Protein 6RN5 (pdb70)

Solvent-accessible surface area: 15009 Å² total; per-residue (Å²): 120,20,36,0,83,34,0,4,9,8,0,90,34,26,0,42,74,0,32,136,5,8,147,98,33,149,152,89,128,133,0,16,128,40,0,20,98,3,0,58,16,0,12,6,2,0,74,10,1,55,77,16,2,64,71,112,52,0,103,38,1,78,72,42,0,55,62,2,18,35,26,15,34,69,49,102,28,53,52,44,34,28,107,60,0,55,86,2,5,111,127,67,57,101,104,98,92,5,6,41,100,0,5,66,28,1,61,167,61,13,56,100,26,103,82,185,10,78,57,74,10,85,135,13,26,71,38,97,104,4,104,49,4,7,70,101,0,42,85,1,24,80,118,22,43,48,40,143,72,0,46,122,29,58,0,112,80,39,17,74,33,3,101,68,97,0,45,94,26,18,86,87,25,75,137,30,159,104,53,63,174,51,50,51,61,149,132,49,109,42,31,82,93,13,69,61,5,47,88,1,29,75,22,5,60,30,13,63,5,2,108,54,0,37,96,14,120,156,48,133,74,6,66,55,0,17,99,1,1,56,107,0,88,55,0,14,79,0,1,51,21,0,17,106,1,36,135,36,106,234,43,34,117,42,4,36,171,11,1,42,66,0,9,20,16,2,18,103,69,0,73,53,2,14,84,32,3,22,87,18,38,120,190

B-factor: mean 44.04, std 15.63, range [25.27, 138.01]

InterPro domains:
  IPR007899 CHAD domain [PF05235] (30-324)
  IPR007899 CHAD domain [PS51708] (15-369)
  IPR007899 CHAD domain [SM00880] (25-358)
  IPR038186 CHAD domain superfamily [G3DSA:1.40.20.10] (10-372)

Sequence (283 aa):
SPTGDTLAGYLRAQATEFLRALRLHREPVEAARALRRSARRISATLHTFQSLLDTDWCEGMRPELAWVSGTLAMEHAYTARLERLLNALHRLSGLTVGAAKAGALLDRQLTLARTRAHSTALQAMGSSRFHAIADKVAVLASEVPLTPAAATADLRPLATAAKDRLTDAVAALPLITAALIHGLSPDTVPHPQDAPWHQVRLLLRLHRYAREAVSGPVDLRLLSAGQALNRHRDASEAAAAAAQAARTPRIAPATAYALGVLHADQRHEVEAARFAFQQAWQK

Nearest PDB structures (foldseek):
  6rn5-assembly1_A-2  TM=1.004E+00  e=2.205E-36  Streptomyces chartreusis
  5xg2-assembly1_A  TM=2.359E-01  e=2.348E+00  Pyrococcus yayanosii CH1
  6egc-assembly1_A  TM=3.571E-01  e=8.081E+00  synthetic construct
  6bfi-assembly1_A  TM=2.193E-01  e=5.352E+00  Oscarella pearsei
  6bfi-assembly2_B  TM=2.186E-01  e=7.044E+00  Oscarella pearsei

Structure (mmCIF, N/CA/C/O backbone):
data_6RN5
#
_entry.id   6RN5
#
_cell.length_a   49.303
_cell.length_b   132.233
_cell.length_c   116.398
_cell.angle_alpha   90.000
_cell.angle_beta   90.000
_cell.angle_gamma   90.000
#
_symmetry.space_group_name_H-M   'C 2 2 21'
#
loop_
_entity.id
_entity.type
_entity.pdbx_description
1 polymer 'CHAD domain protein'
2 non-polymer 'COPPER (II) ION'
3 non-polymer 'CHLORIDE ION'
4 non-polymer 'SULFATE ION'
5 non-polymer 'CA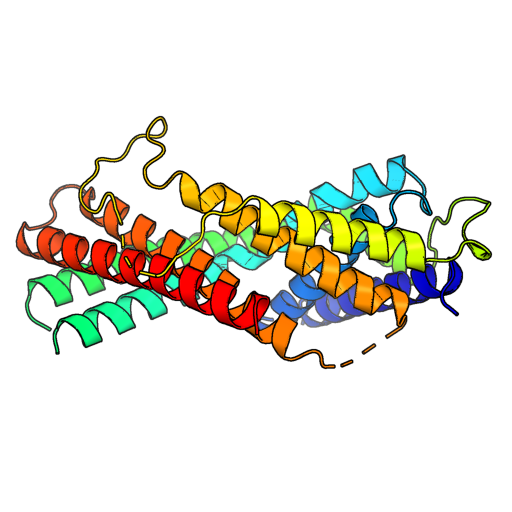RBONATE ION'
6 water water
#
loop_
_atom_site.group_PDB
_atom_site.id
_atom_site.type_symbol
_atom_site.label_atom_id
_atom_site.label_alt_id
_atom_site.label_comp_id
_atom_site.label_asym_id
_atom_site.label_entity_id
_atom_site.label_seq_id
_atom_site.pdbx_PDB_ins_code
_atom_site.Cartn_x
_atom_site.Cartn_y
_atom_site.Cartn_z
_atom_site.occupancy
_atom_site.B_iso_or_equiv
_atom_site.auth_seq_id
_atom_site.auth_comp_id
_atom_site.auth_asym_id
_atom_site.auth_atom_id
_atom_site.pdbx_PDB_model_num
ATOM 1 N N . SER A 1 18 ? -16.755 -46.364 -14.774 1.000 61.665 16 SER A N 1
ATOM 2 C CA . SER A 1 18 ? -15.914 -45.718 -13.714 1.000 64.203 16 SER A CA 1
ATOM 3 C C . SER A 1 18 ? -15.400 -44.306 -14.139 1.000 58.097 16 SER A C 1
ATOM 4 O O . SER A 1 18 ? -14.932 -44.101 -15.257 1.000 56.063 16 SER A O 1
ATOM 7 N N . PRO A 1 19 ? -15.455 -43.341 -13.222 1.000 51.909 17 PRO A N 1
ATOM 8 C CA . PRO A 1 19 ? -15.357 -41.911 -13.569 1.000 46.424 17 PRO A CA 1
ATOM 9 C C . PRO A 1 19 ? -14.027 -41.462 -14.169 1.000 42.848 17 PRO A C 1
ATOM 10 O O . PRO A 1 19 ? -12.957 -41.755 -13.617 1.000 40.351 17 PRO A O 1
ATOM 14 N N . THR A 1 20 ? -14.105 -40.714 -15.264 1.000 43.519 18 THR A N 1
ATOM 15 C CA . THR A 1 20 ? -12.911 -40.129 -15.893 1.000 46.963 18 THR A CA 1
ATOM 16 C C . THR A 1 20 ? -13.040 -38.609 -16.161 1.000 50.365 18 THR A C 1
ATOM 17 O O . THR A 1 20 ? -14.044 -37.963 -15.780 1.000 44.119 18 THR A O 1
ATOM 21 N N . GLY A 1 21 ? -12.012 -38.052 -16.805 1.000 45.063 19 GLY A N 1
ATOM 22 C CA . GLY A 1 21 ? -12.084 -36.702 -17.358 1.000 47.343 19 GLY A CA 1
ATOM 23 C C . GLY A 1 21 ? -13.417 -36.365 -18.014 1.000 45.977 19 GLY A C 1
ATOM 24 O O . GLY A 1 21 ? -13.920 -35.239 -17.909 1.000 44.592 19 GLY A O 1
ATOM 25 N N . ASP A 1 22 ? -14.001 -37.322 -18.710 1.000 46.932 20 ASP A N 1
ATOM 26 C CA . ASP A 1 22 ? -15.238 -37.028 -19.432 1.000 46.241 20 ASP A CA 1
ATOM 27 C C . ASP A 1 22 ? -16.402 -36.901 -18.492 1.000 40.639 20 ASP A C 1
ATOM 28 O O . ASP A 1 22 ? -17.314 -36.153 -18.770 1.000 40.068 20 ASP A O 1
ATOM 33 N N . THR A 1 23 ? -16.372 -37.648 -17.389 1.000 37.859 21 THR A N 1
ATOM 34 C CA . THR A 1 23 ? -17.359 -37.506 -16.330 1.000 39.093 21 THR A CA 1
ATOM 35 C C . THR A 1 23 ? -17.247 -36.111 -15.728 1.000 35.390 21 THR A C 1
ATOM 36 O O . THR A 1 23 ? -18.260 -35.450 -15.497 1.000 31.275 21 THR A O 1
ATOM 40 N N . LEU A 1 24 ? -16.010 -35.689 -15.491 1.000 31.984 22 LEU A N 1
ATOM 41 C CA . LEU A 1 24 ? -15.709 -34.374 -14.941 1.000 32.582 22 LEU A CA 1
ATOM 42 C C . LEU A 1 24 ? -16.244 -33.277 -15.863 1.000 33.910 22 LEU A C 1
ATOM 43 O O . LEU A 1 24 ? -16.810 -32.323 -15.371 1.000 37.670 22 LEU A O 1
ATOM 48 N N . ALA A 1 25 ? -16.013 -33.400 -17.176 1.000 34.080 23 ALA A N 1
ATOM 49 C CA . ALA A 1 25 ? -16.489 -32.439 -18.154 1.000 33.982 23 ALA A CA 1
ATOM 50 C C . ALA A 1 25 ? -18.013 -32.379 -18.132 1.000 34.824 23 ALA A C 1
ATOM 51 O O . ALA A 1 25 ? -18.584 -31.290 -18.224 1.000 35.386 23 ALA A O 1
ATOM 53 N N . GLY A 1 26 ? -18.649 -33.532 -18.032 1.000 32.270 24 GLY A N 1
ATOM 54 C CA . GLY A 1 26 ? -20.133 -33.600 -18.007 1.000 34.745 24 GLY A CA 1
ATOM 55 C C . GLY A 1 26 ? -20.646 -32.833 -16.795 1.000 35.572 24 GLY A C 1
ATOM 56 O O . GLY A 1 26 ? -21.613 -32.088 -16.895 1.000 37.479 24 GLY A O 1
ATOM 57 N N . TYR A 1 27 ? -19.985 -32.986 -15.648 1.000 33.451 25 TYR A N 1
ATOM 58 C CA . TYR A 1 27 ? -20.414 -32.306 -14.426 1.000 31.895 25 TYR A CA 1
ATOM 59 C C . TYR A 1 27 ? -20.259 -30.792 -14.550 1.000 35.399 25 TYR A C 1
ATOM 60 O O . TYR A 1 27 ? -21.221 -30.050 -14.233 1.000 32.380 25 TYR A O 1
ATOM 69 N N . LEU A 1 28 ? -19.094 -30.339 -15.055 1.000 28.896 26 LEU A N 1
ATOM 70 C CA . LEU A 1 28 ? -18.854 -28.933 -15.289 1.000 31.269 26 LEU A CA 1
ATOM 71 C C . LEU A 1 28 ? -19.858 -28.312 -16.279 1.000 33.955 26 LEU A C 1
ATOM 72 O O . LEU A 1 28 ? -20.401 -27.241 -16.004 1.000 33.629 26 LEU A O 1
ATOM 77 N N . ARG A 1 29 ? -20.082 -28.961 -17.419 1.000 33.450 27 ARG A N 1
ATOM 78 C CA . ARG A 1 29 ? -21.083 -28.492 -18.397 1.000 36.225 27 ARG A CA 1
ATOM 79 C C . ARG A 1 29 ? -22.494 -28.339 -17.782 1.000 34.757 27 ARG A C 1
ATOM 80 O O . ARG A 1 29 ? -23.165 -27.337 -18.007 1.000 30.025 27 ARG A O 1
ATOM 88 N N . ALA A 1 30 ? -22.904 -29.321 -16.986 1.000 34.182 28 ALA A N 1
ATOM 89 C CA . ALA A 1 30 ? -24.186 -29.314 -16.309 1.000 35.135 28 ALA A CA 1
ATOM 90 C C . ALA A 1 30 ? -24.329 -28.158 -15.325 1.000 38.765 28 ALA A C 1
ATOM 91 O O . ALA A 1 30 ? -25.355 -27.480 -15.320 1.000 39.898 28 ALA A O 1
ATOM 93 N N . GLN A 1 31 ? -23.318 -27.949 -14.482 1.000 36.924 29 GLN A N 1
ATOM 94 C CA . GLN A 1 31 ? -23.319 -26.807 -13.555 1.000 36.419 29 GLN A CA 1
ATOM 95 C C . GLN A 1 31 ? -23.300 -25.455 -14.257 1.000 37.812 29 GLN A C 1
ATOM 96 O O . GLN A 1 31 ? -24.064 -24.567 -13.889 1.000 34.613 29 GLN A O 1
ATOM 102 N N . ALA A 1 32 ? -22.432 -25.310 -15.257 1.000 34.114 30 ALA A N 1
ATOM 103 C CA . ALA A 1 32 ? -22.403 -24.132 -16.074 1.000 33.802 30 ALA A CA 1
ATOM 104 C C . ALA A 1 32 ? -23.767 -23.807 -16.662 1.000 36.647 30 ALA A C 1
ATOM 105 O O . ALA A 1 32 ? -24.175 -22.630 -16.693 1.000 35.036 30 ALA A O 1
ATOM 107 N N . THR A 1 33 ? -24.444 -24.837 -17.152 1.000 35.038 31 THR A N 1
ATOM 108 C CA . THR A 1 33 ? -25.792 -24.697 -17.698 1.000 36.518 31 THR A CA 1
ATOM 109 C C . THR A 1 33 ? -26.811 -24.299 -16.632 1.000 37.473 31 THR A C 1
ATOM 110 O O . THR A 1 33 ? -27.638 -23.448 -16.899 1.000 37.631 31 THR A O 1
ATOM 114 N N . GLU A 1 34 ? -26.782 -24.921 -15.452 1.000 35.332 32 GLU A N 1
ATOM 115 C CA . GLU A 1 34 ? -27.586 -24.431 -14.313 1.000 40.629 32 GLU A CA 1
ATOM 116 C C . GLU A 1 34 ? -27.336 -22.972 -13.970 1.000 39.007 32 GLU A C 1
ATOM 117 O O . GLU A 1 34 ? -28.270 -22.272 -13.661 1.000 38.235 32 GLU A O 1
ATOM 123 N N . PHE A 1 35 ? -26.076 -22.539 -13.961 1.000 34.771 33 PHE A N 1
ATOM 124 C CA . PHE A 1 35 ? -25.752 -21.128 -13.748 1.000 34.617 33 PHE A CA 1
ATOM 125 C C . PHE A 1 35 ? -26.388 -20.219 -14.811 1.000 33.990 33 PHE A C 1
ATOM 126 O O . PHE A 1 35 ? -26.881 -19.143 -14.489 1.000 33.818 33 PHE A O 1
ATOM 134 N N . LEU A 1 36 ? -26.341 -20.631 -16.081 1.000 36.968 34 LEU A N 1
ATOM 135 C CA . LEU A 1 36 ? -26.936 -19.821 -17.143 1.000 37.458 34 LEU A CA 1
ATOM 136 C C . LEU A 1 36 ? -28.453 -19.813 -17.060 1.000 36.637 34 LEU A C 1
ATOM 137 O O . LEU A 1 36 ? -29.074 -18.778 -17.279 1.000 39.794 34 LEU A O 1
ATOM 142 N N . ARG A 1 37 ? -29.049 -20.928 -16.710 1.000 39.590 35 ARG A N 1
ATOM 143 C CA . ARG A 1 37 ? -30.506 -20.933 -16.443 1.000 45.894 35 ARG A CA 1
ATOM 144 C C . ARG A 1 37 ? -30.916 -19.972 -15.375 1.000 44.783 35 ARG A C 1
ATOM 145 O O . ARG A 1 37 ? -31.834 -19.178 -15.561 1.000 44.764 35 ARG A O 1
ATOM 153 N N . ALA A 1 38 ? -30.251 -20.064 -14.234 1.000 41.383 36 ALA A N 1
ATOM 154 C CA . ALA A 1 38 ? -30.546 -19.173 -13.139 1.000 39.395 36 ALA A CA 1
ATOM 155 C C . ALA A 1 38 ? -30.345 -17.723 -13.551 1.000 42.304 36 ALA A C 1
ATOM 156 O O . ALA A 1 38 ? -31.143 -16.851 -13.227 1.000 45.796 36 ALA A O 1
ATOM 158 N N . LEU A 1 39 ? -29.268 -17.461 -14.267 1.000 43.205 37 LEU A N 1
ATOM 159 C CA . LEU A 1 39 ? -28.993 -16.121 -14.713 1.000 45.513 37 LEU A CA 1
ATOM 160 C C . LEU A 1 39 ? -30.116 -15.588 -15.607 1.000 48.347 37 LEU A C 1
ATOM 161 O O . LEU A 1 39 ? -30.502 -14.450 -15.435 1.000 44.855 37 LEU A O 1
ATOM 166 N N . ARG A 1 40 ? -30.642 -16.415 -16.520 1.000 47.690 38 ARG A N 1
ATOM 167 C CA . ARG A 1 40 ? -31.726 -16.013 -17.407 1.000 49.535 38 ARG A CA 1
ATOM 168 C C . ARG A 1 40 ? -32.987 -15.769 -16.596 1.000 53.053 38 ARG A C 1
ATOM 169 O O . ARG A 1 40 ? -33.661 -14.778 -16.812 1.000 48.070 38 ARG A O 1
ATOM 177 N N . LEU A 1 41 ? -33.312 -16.670 -15.673 1.000 51.276 39 LEU A N 1
ATOM 178 C CA . LEU A 1 41 ? -34.450 -16.458 -14.778 1.000 54.205 39 LEU A CA 1
ATOM 179 C C . LEU A 1 41 ? -34.313 -15.139 -14.015 1.000 54.913 39 LEU A C 1
ATOM 180 O O . LEU A 1 41 ? -35.290 -14.445 -13.750 1.000 52.628 39 LEU A O 1
ATOM 185 N N . HIS A 1 42 ? -33.096 -14.826 -13.609 1.000 55.414 40 HIS A N 1
ATOM 186 C CA . HIS A 1 42 ? -32.882 -13.662 -12.795 1.000 57.928 40 HIS A CA 1
ATOM 187 C C . HIS A 1 42 ? -33.239 -12.405 -13.574 1.000 55.591 40 HIS A C 1
ATOM 188 O O . HIS A 1 42 ? -33.849 -11.503 -13.045 1.000 55.851 40 HIS A O 1
ATOM 195 N N . ARG A 1 43 ? -32.849 -12.368 -14.836 1.000 53.958 41 ARG A N 1
ATOM 196 C CA . ARG A 1 43 ? -33.194 -11.287 -15.724 1.000 57.102 41 ARG A CA 1
ATOM 197 C C . ARG A 1 43 ? -34.665 -11.438 -16.147 1.000 59.062 41 ARG A C 1
ATOM 198 O O . ARG A 1 43 ? -34.967 -11.420 -17.308 1.000 59.178 41 ARG A O 1
ATOM 206 N N . GLU A 1 44 ? -35.577 -11.536 -15.186 1.000 70.859 42 GLU A N 1
ATOM 207 C CA . GLU A 1 44 ? -36.923 -12.082 -15.430 1.000 74.684 42 GLU A CA 1
ATOM 208 C C . GLU A 1 44 ? -37.308 -12.160 -16.888 1.000 71.449 42 GLU A C 1
ATOM 209 O O . GLU A 1 44 ? -37.084 -13.206 -17.504 1.000 73.708 42 GLU A O 1
ATOM 215 N N . PRO A 1 55 ? -36.230 -14.519 -8.702 1.000 84.795 53 PRO A N 1
ATOM 216 C CA . PRO A 1 55 ? -35.203 -13.527 -8.381 1.000 81.789 53 PRO A CA 1
ATOM 217 C C . PRO A 1 55 ? -34.409 -13.928 -7.137 1.000 79.140 53 PRO A C 1
ATOM 218 O O . PRO A 1 55 ? -33.174 -13.968 -7.154 1.000 67.656 53 PRO A O 1
ATOM 222 N N . VAL A 1 56 ? -35.123 -14.222 -6.058 1.000 73.170 54 VAL A N 1
ATOM 223 C CA . VAL A 1 56 ? -34.483 -14.674 -4.834 1.000 75.354 54 VAL A CA 1
ATOM 224 C C . VAL A 1 56 ? -34.046 -16.146 -5.020 1.000 75.742 54 VAL A C 1
ATOM 225 O O . VAL A 1 56 ? -32.943 -16.547 -4.587 1.000 62.990 54 VAL A O 1
ATOM 229 N N . GLU A 1 57 ? -34.900 -16.903 -5.718 1.000 68.971 55 GLU A N 1
ATOM 230 C CA . GLU A 1 57 ? -34.673 -18.304 -6.042 1.000 69.742 55 GLU A CA 1
ATOM 231 C C . GLU A 1 57 ? -33.500 -18.451 -7.004 1.000 64.738 55 GLU A C 1
ATOM 232 O O . GLU A 1 57 ? -32.604 -19.286 -6.803 1.000 56.523 55 GLU A O 1
ATOM 238 N N . ALA A 1 58 ? -33.537 -17.640 -8.056 1.000 53.855 56 ALA A N 1
ATOM 239 C CA . ALA A 1 58 ? -32.493 -17.611 -9.053 1.000 52.219 56 ALA A CA 1
ATOM 240 C C . ALA A 1 58 ? -31.141 -17.271 -8.428 1.000 51.992 56 ALA A C 1
ATOM 241 O O . ALA A 1 58 ? -30.126 -17.869 -8.793 1.000 50.290 56 ALA A O 1
ATOM 243 N N . ALA A 1 59 ? -31.101 -16.339 -7.482 1.000 46.004 57 ALA A N 1
ATOM 244 C CA . ALA A 1 59 ? -29.805 -15.974 -6.897 1.000 50.395 57 ALA A CA 1
ATOM 245 C C . ALA A 1 59 ? -29.201 -17.147 -6.086 1.000 48.875 57 ALA A C 1
ATOM 246 O O . ALA A 1 59 ? -27.973 -17.363 -6.073 1.000 43.385 57 ALA A O 1
ATOM 248 N N . ARG A 1 60 ? -30.063 -17.909 -5.425 1.000 39.147 58 ARG A N 1
ATOM 249 C CA . ARG A 1 60 ? -29.580 -19.041 -4.712 1.000 39.427 58 ARG A CA 1
ATOM 250 C C . ARG A 1 60 ? -29.023 -20.111 -5.658 1.000 41.483 58 ARG A C 1
ATOM 251 O O . ARG A 1 60 ? -27.962 -20.679 -5.409 1.000 39.230 58 ARG A O 1
ATOM 259 N N . ALA A 1 61 ? -29.735 -20.355 -6.747 1.000 38.937 59 ALA A N 1
ATOM 260 C CA . ALA A 1 61 ? -29.269 -21.274 -7.798 1.000 42.206 59 ALA A CA 1
ATOM 261 C C . ALA A 1 61 ? -27.928 -20.830 -8.419 1.000 40.065 59 ALA A C 1
ATOM 262 O O . ALA A 1 61 ? -27.078 -21.669 -8.745 1.000 40.096 59 ALA A O 1
ATOM 264 N N . LEU A 1 62 ? -27.755 -19.528 -8.600 1.000 36.682 60 LEU A N 1
ATOM 265 C CA . LEU A 1 62 ? -26.478 -18.994 -9.069 1.000 37.662 60 LEU A CA 1
ATOM 266 C C . LEU A 1 62 ? -25.373 -19.272 -8.057 1.000 35.501 60 LEU A C 1
ATOM 267 O O . LEU A 1 62 ? -24.259 -19.622 -8.448 1.000 35.799 60 LEU A O 1
ATOM 272 N N . ARG A 1 63 ? -25.662 -19.105 -6.763 1.000 35.079 61 ARG A N 1
ATOM 273 C CA . ARG A 1 63 ? -24.667 -19.430 -5.723 1.000 37.899 61 ARG A CA 1
ATOM 274 C C . ARG A 1 63 ? -24.267 -20.897 -5.691 1.000 35.968 61 ARG A C 1
ATOM 275 O O . ARG A 1 63 ? -23.078 -21.237 -5.572 1.000 33.980 61 ARG A O 1
ATOM 283 N N . ARG A 1 64 ? -25.281 -21.753 -5.736 1.000 33.116 62 ARG A N 1
ATOM 284 C CA . ARG A 1 64 ? -25.095 -23.179 -5.604 1.000 31.811 62 ARG A CA 1
ATOM 285 C C . ARG A 1 64 ? -24.275 -23.707 -6.743 1.000 32.365 62 ARG A C 1
ATOM 286 O O . ARG A 1 64 ? -23.476 -24.620 -6.516 1.000 31.824 62 ARG A O 1
ATOM 294 N N . SER A 1 65 ? -24.447 -23.149 -7.950 1.000 30.669 63 SER A N 1
ATOM 295 C CA . SER A 1 65 ? -23.722 -23.638 -9.102 1.000 30.170 63 SER A CA 1
ATOM 296 C C . SER A 1 65 ? -22.325 -23.025 -9.183 1.000 30.391 63 SER A C 1
ATOM 297 O O . SER A 1 65 ? -21.378 -23.714 -9.486 1.000 32.030 63 SER A O 1
ATOM 300 N N . ALA A 1 66 ? -22.211 -21.728 -8.927 1.000 30.581 64 ALA A N 1
ATOM 301 C CA . ALA A 1 66 ? -20.917 -21.070 -8.875 1.000 32.412 64 ALA A CA 1
ATOM 302 C C . ALA A 1 66 ? -19.984 -21.766 -7.913 1.000 32.398 64 ALA A C 1
ATOM 303 O O . ALA A 1 66 ? -18.829 -22.002 -8.228 1.000 33.376 64 ALA A O 1
ATOM 305 N N . ARG A 1 67 ? -20.499 -22.078 -6.737 1.000 33.234 65 ARG A N 1
ATOM 306 C CA . ARG A 1 67 ? -19.707 -22.736 -5.710 1.000 34.966 65 ARG A CA 1
ATOM 307 C C . ARG A 1 67 ? -19.268 -24.131 -6.157 1.000 33.656 65 ARG A C 1
ATOM 308 O O . ARG A 1 67 ? -18.182 -24.608 -5.819 1.000 30.511 65 ARG A O 1
ATOM 316 N N . ARG A 1 68 ? -20.164 -24.841 -6.833 1.000 30.751 66 ARG A N 1
ATOM 317 C CA . ARG A 1 68 ? -19.747 -26.146 -7.357 1.000 32.487 66 ARG A CA 1
ATOM 318 C C . ARG A 1 68 ? -18.664 -26.071 -8.425 1.000 31.762 66 ARG A C 1
ATOM 319 O O . ARG A 1 68 ? -17.834 -26.960 -8.513 1.000 32.781 66 ARG A O 1
ATOM 327 N N . ILE A 1 69 ? -18.722 -25.064 -9.278 1.000 29.364 67 ILE A N 1
ATOM 328 C CA . ILE A 1 69 ? -17.757 -24.959 -10.347 1.000 29.964 67 ILE A CA 1
ATOM 329 C C . ILE A 1 69 ? -16.399 -24.602 -9.719 1.000 32.685 67 ILE A C 1
ATOM 330 O O . ILE A 1 69 ? -15.359 -25.200 -10.038 1.000 30.511 67 ILE A O 1
ATOM 335 N N . SER A 1 70 ? -16.441 -23.669 -8.777 1.000 30.683 68 SER A N 1
ATOM 336 C CA . SER A 1 70 ? -15.261 -23.196 -8.137 1.000 35.438 68 SER A CA 1
ATOM 337 C C . SER A 1 70 ? -14.586 -24.353 -7.383 1.000 33.830 68 SER A C 1
ATOM 338 O O . SER A 1 70 ? -13.363 -24.550 -7.476 1.000 28.871 68 SER A O 1
ATOM 341 N N . ALA A 1 71 ? -15.384 -25.152 -6.688 1.000 32.240 69 ALA A N 1
ATOM 342 C CA . ALA A 1 71 ? -14.865 -26.336 -5.999 1.000 32.188 69 ALA A CA 1
ATOM 343 C C . ALA A 1 71 ? -14.208 -27.334 -6.949 1.000 30.839 69 ALA A C 1
ATOM 344 O O . ALA A 1 71 ? -13.124 -27.870 -6.685 1.000 32.957 69 ALA A O 1
ATOM 346 N N . THR A 1 72 ? -14.889 -27.595 -8.043 1.000 30.465 70 THR A N 1
ATOM 347 C CA . THR A 1 72 ? -14.451 -28.563 -9.027 1.000 31.051 70 THR A CA 1
ATOM 348 C C . THR A 1 72 ? -13.102 -28.148 -9.617 1.000 30.754 70 THR A C 1
ATOM 349 O O . THR A 1 72 ? -12.212 -28.980 -9.790 1.000 31.541 70 THR A O 1
ATOM 353 N N . LEU A 1 73 ? -12.961 -26.860 -9.890 1.000 31.288 71 LEU A N 1
ATOM 354 C CA . LEU A 1 73 ? -11.734 -26.318 -10.448 1.000 35.695 71 LEU A CA 1
ATOM 355 C C . LEU A 1 73 ? -10.596 -26.389 -9.427 1.000 36.438 71 LEU A C 1
ATOM 356 O O . LEU A 1 73 ? -9.467 -26.227 -9.782 1.000 39.286 71 LEU A O 1
ATOM 361 N N . HIS A 1 74 ? -10.909 -26.608 -8.157 1.000 34.260 72 HIS A N 1
ATOM 362 C CA . HIS A 1 74 ? -9.887 -26.709 -7.130 1.000 34.649 72 HIS A CA 1
ATOM 363 C C . HIS A 1 74 ? -9.483 -28.161 -7.060 1.000 33.913 72 HIS A C 1
ATOM 364 O O . HIS A 1 74 ? -8.339 -28.475 -7.290 1.000 33.941 72 HIS A O 1
ATOM 371 N N . THR A 1 75 ? -10.445 -29.024 -6.719 1.000 33.848 73 THR A N 1
ATOM 372 C CA . THR A 1 75 ? -10.217 -30.457 -6.476 1.000 34.003 73 THR A CA 1
ATOM 373 C C . THR A 1 75 ? -9.568 -31.149 -7.681 1.000 34.850 73 THR A C 1
ATOM 374 O O . THR A 1 75 ? -8.731 -32.059 -7.509 1.000 31.807 73 THR A O 1
ATOM 378 N N . PHE A 1 76 ? -9.993 -30.741 -8.886 1.000 32.907 74 PHE A N 1
ATOM 379 C CA . PHE A 1 76 ? -9.650 -31.434 -10.137 1.000 32.554 74 PHE A CA 1
ATOM 380 C C . PHE A 1 76 ? -8.833 -30.537 -11.031 1.000 30.922 74 PHE A C 1
ATOM 381 O O . PHE A 1 76 ? -8.796 -30.703 -12.253 1.000 31.349 74 PHE A O 1
ATOM 389 N N . GLN A 1 77 ? -8.133 -29.612 -10.393 1.000 34.805 75 GLN A N 1
ATOM 390 C CA . GLN A 1 77 ? -7.332 -28.641 -11.090 1.000 40.976 75 GLN A CA 1
ATOM 391 C C . GLN A 1 77 ? -6.302 -29.325 -11.949 1.000 38.348 75 GLN A C 1
ATOM 392 O O . GLN A 1 77 ? -6.001 -28.830 -13.011 1.000 38.694 75 GLN A O 1
ATOM 398 N N . SER A 1 78 ? -5.782 -30.466 -11.508 1.000 40.022 76 SER A N 1
ATOM 399 C CA . SER A 1 78 ? -4.716 -31.125 -12.285 1.000 41.279 76 SER A CA 1
ATOM 400 C C . SER A 1 78 ? -5.218 -31.633 -13.623 1.000 40.162 76 SER A C 1
ATOM 401 O O . SER A 1 78 ? -4.424 -31.851 -14.498 1.000 38.133 76 SER A O 1
ATOM 404 N N . LEU A 1 79 ? -6.527 -31.844 -13.789 1.000 36.683 77 LEU A N 1
ATOM 405 C CA . LEU A 1 79 ? -7.060 -32.301 -15.084 1.000 36.264 77 LEU A CA 1
ATOM 406 C C . LEU A 1 79 ? -7.504 -31.175 -16.031 1.000 35.233 77 LEU A C 1
ATOM 407 O O . LEU A 1 79 ? -8.023 -31.459 -17.081 1.000 32.992 77 LEU A O 1
ATOM 412 N N . LEU A 1 80 ? -7.242 -29.915 -15.681 1.000 36.338 78 LEU A N 1
ATOM 413 C CA . LEU A 1 80 ? -7.799 -28.756 -16.381 1.000 38.626 78 LEU A CA 1
ATOM 414 C C . LEU A 1 80 ? -6.669 -27.754 -16.628 1.000 36.470 78 LEU A C 1
ATOM 415 O O . LEU A 1 80 ? -5.710 -27.745 -15.924 1.000 40.933 78 LEU A O 1
ATOM 420 N N . ASP A 1 81 ? -6.795 -26.910 -17.631 1.000 40.116 79 ASP A N 1
ATOM 421 C CA . ASP A 1 81 ? -5.831 -25.816 -17.862 1.000 40.426 79 ASP A CA 1
ATOM 422 C C . ASP A 1 81 ? -5.637 -24.938 -16.638 1.000 44.329 79 ASP A C 1
ATOM 423 O O . ASP A 1 81 ? -6.602 -24.352 -16.115 1.000 40.314 79 ASP A O 1
ATOM 428 N N . THR A 1 82 ? -4.385 -24.819 -16.194 1.000 43.265 80 THR A N 1
ATOM 429 C CA . THR A 1 82 ? -4.102 -24.177 -14.940 1.000 44.742 80 THR A CA 1
ATOM 430 C C . THR A 1 82 ? -4.488 -22.695 -14.934 1.000 49.352 80 THR A C 1
ATOM 431 O O . THR A 1 82 ? -5.156 -22.249 -13.983 1.000 45.192 80 THR A O 1
ATOM 435 N N . ASP A 1 83 ? -4.058 -21.951 -15.963 1.000 49.327 81 ASP A N 1
ATOM 436 C CA . ASP A 1 83 ? -4.353 -20.514 -16.085 1.000 52.107 81 ASP A CA 1
ATOM 437 C C . ASP A 1 83 ? -5.859 -20.307 -16.076 1.000 50.513 81 ASP A C 1
ATOM 438 O O . ASP A 1 83 ? -6.373 -19.504 -15.305 1.000 51.067 81 ASP A O 1
ATOM 443 N N . TRP A 1 84 ? -6.564 -21.047 -16.922 1.000 44.806 82 TRP A N 1
ATOM 444 C CA . TRP A 1 84 ? -8.015 -20.968 -16.924 1.000 44.742 82 TRP A CA 1
ATOM 445 C C . TRP A 1 84 ? -8.607 -21.158 -15.497 1.000 42.367 82 TRP A C 1
ATOM 446 O O . TRP A 1 84 ? -9.341 -20.303 -15.019 1.000 40.840 82 TRP A O 1
ATOM 457 N N . CYS A 1 85 ? -8.212 -22.207 -14.786 1.000 38.059 83 CYS A N 1
ATOM 458 C CA . CYS A 1 85 ? -8.675 -22.418 -13.408 1.000 44.212 83 CYS A CA 1
ATOM 459 C C . CYS A 1 85 ? -8.416 -21.216 -12.501 1.000 47.430 83 CYS A C 1
ATOM 460 O O . CYS A 1 85 ? -9.280 -20.786 -11.729 1.000 47.151 83 CYS A O 1
ATOM 463 N N . GLU A 1 86 ? -7.202 -20.706 -12.596 1.000 51.624 84 GLU A N 1
ATOM 464 C CA . GLU A 1 86 ? -6.743 -19.642 -11.727 1.000 52.989 84 GLU A CA 1
ATOM 465 C C . GLU A 1 86 ? -7.476 -18.345 -12.030 1.000 47.792 84 GLU A C 1
ATOM 466 O O . GLU A 1 86 ? -7.760 -17.596 -11.129 1.000 52.803 84 GLU A O 1
ATOM 472 N N . GLY A 1 87 ? -7.748 -18.084 -13.305 1.000 47.279 85 GLY A N 1
ATOM 473 C CA . GLY A 1 87 ? -8.599 -16.962 -13.709 1.000 48.385 85 GLY A CA 1
ATOM 474 C C . GLY A 1 87 ? -10.064 -17.128 -13.244 1.000 48.256 85 GLY A C 1
ATOM 475 O O . GLY A 1 87 ? -10.651 -16.182 -12.725 1.000 50.262 85 GLY A O 1
ATOM 476 N N . MET A 1 88 ? -10.629 -18.327 -13.385 1.000 41.511 86 MET A N 1
ATOM 477 C CA . MET A 1 88 ? -12.046 -18.568 -13.034 1.000 43.765 86 MET A CA 1
ATOM 478 C C . MET A 1 88 ? -12.333 -18.485 -11.542 1.000 44.022 86 MET A C 1
ATOM 479 O O . MET A 1 88 ? -13.342 -17.909 -11.147 1.000 40.711 86 MET A O 1
ATOM 484 N N . ARG A 1 89 ? -11.455 -19.053 -10.709 1.000 45.501 87 ARG A N 1
ATOM 485 C CA . ARG A 1 89 ? -11.829 -19.337 -9.291 1.000 48.752 87 ARG A CA 1
ATOM 486 C C . ARG A 1 89 ? -12.150 -18.108 -8.440 1.000 41.934 87 ARG A C 1
ATOM 487 O O . ARG A 1 89 ? -13.209 -18.060 -7.824 1.000 44.667 87 ARG A O 1
ATOM 495 N N . PRO A 1 90 ? -11.233 -17.129 -8.374 1.000 40.414 88 PRO A N 1
ATOM 496 C CA . PRO A 1 90 ? -11.550 -15.905 -7.607 1.000 41.168 88 PRO A CA 1
ATOM 497 C C . PRO A 1 90 ? -12.748 -15.139 -8.162 1.000 39.856 88 PRO A C 1
ATOM 498 O O . PRO A 1 90 ? -13.484 -14.527 -7.404 1.000 40.791 88 PRO A O 1
ATOM 502 N N . GLU A 1 91 ? -12.969 -15.208 -9.472 1.000 40.735 89 GLU A N 1
ATOM 503 C CA . GLU A 1 91 ? -14.091 -14.498 -10.058 1.000 35.336 89 GLU A CA 1
ATOM 504 C C . GLU A 1 91 ? -15.361 -15.168 -9.641 1.000 36.570 89 GLU A C 1
ATOM 505 O O . GLU A 1 91 ? -16.305 -14.521 -9.228 1.000 36.888 89 GLU A O 1
ATOM 511 N N . LEU A 1 92 ? -15.374 -16.491 -9.715 1.000 40.156 90 LEU A N 1
ATOM 512 C CA . LEU A 1 92 ? -16.483 -17.261 -9.194 1.000 39.226 90 LEU A CA 1
ATOM 513 C C . LEU A 1 92 ? -16.706 -17.058 -7.694 1.000 43.153 90 LEU A C 1
ATOM 514 O O . LEU A 1 92 ? -17.845 -17.004 -7.241 1.000 36.896 90 LEU A O 1
ATOM 519 N N . ALA A 1 93 ? -15.617 -16.967 -6.940 1.000 39.591 91 ALA A N 1
ATOM 520 C CA . ALA A 1 93 ? -15.702 -16.690 -5.503 1.000 43.082 91 ALA A CA 1
ATOM 521 C C . ALA A 1 93 ? -16.300 -15.292 -5.261 1.000 43.828 91 ALA A C 1
ATOM 522 O O . ALA A 1 93 ? -17.189 -15.100 -4.396 1.000 39.741 91 ALA A O 1
ATOM 524 N N . TRP A 1 94 ? -15.806 -14.317 -6.018 1.000 40.734 92 TRP A N 1
ATOM 525 C CA . TRP A 1 94 ? -16.393 -12.993 -5.965 1.000 38.769 92 TRP A CA 1
ATOM 526 C C . TRP A 1 94 ? -17.917 -13.087 -6.255 1.000 38.021 92 TRP A C 1
ATOM 527 O O . TRP A 1 94 ? -18.721 -12.496 -5.573 1.000 37.013 92 TRP A O 1
ATOM 538 N N . VAL A 1 95 ? -18.326 -13.883 -7.220 1.000 37.778 93 VAL A N 1
ATOM 539 C CA . VAL A 1 95 ? -19.743 -13.944 -7.535 1.000 37.783 93 VAL A CA 1
ATOM 540 C C . VAL A 1 95 ? -20.545 -14.552 -6.384 1.000 38.631 93 VAL A C 1
ATOM 541 O O . VAL A 1 95 ? -21.621 -14.032 -6.006 1.000 38.765 93 VAL A O 1
ATOM 545 N N . SER A 1 96 ? -20.118 -15.725 -5.907 1.000 39.056 94 SER A N 1
ATOM 546 C CA . SER A 1 96 ? -20.942 -16.448 -4.933 1.000 41.286 94 SER A CA 1
ATOM 547 C C . SER A 1 96 ? -20.995 -15.677 -3.593 1.000 36.336 94 SER A C 1
ATOM 548 O O . SER A 1 96 ? -22.048 -15.629 -2.956 1.000 38.144 94 SER A O 1
ATOM 551 N N . GLY A 1 97 ? -19.886 -15.059 -3.213 1.000 33.695 95 GLY A N 1
ATOM 552 C CA . GLY A 1 97 ? -19.826 -14.200 -1.997 1.000 39.695 95 GLY A CA 1
ATOM 553 C C . GLY A 1 97 ? -20.693 -12.933 -2.083 1.000 42.579 95 GLY A C 1
ATOM 554 O O . GLY A 1 97 ? -21.411 -12.589 -1.146 1.000 39.553 95 GLY A O 1
ATOM 555 N N . THR A 1 98 ? -20.670 -12.266 -3.239 1.000 40.390 96 THR A N 1
ATOM 556 C CA . THR A 1 98 ? -21.457 -11.079 -3.435 1.000 38.592 96 THR A CA 1
ATOM 557 C C . THR A 1 98 ? -22.915 -11.407 -3.342 1.000 34.567 96 THR A C 1
ATOM 558 O O . THR A 1 98 ? -23.681 -10.724 -2.637 1.000 34.370 96 THR A O 1
ATOM 562 N N . LEU A 1 99 ? -23.294 -12.477 -4.016 1.000 36.437 97 LEU A N 1
ATOM 563 C CA . LEU A 1 99 ? -24.674 -12.986 -3.973 1.000 36.741 97 LEU A CA 1
ATOM 564 C C . LEU A 1 99 ? -25.129 -13.599 -2.614 1.000 40.455 97 LEU A C 1
ATOM 565 O O . LEU A 1 99 ? -26.325 -13.719 -2.364 1.000 42.133 97 LEU A O 1
ATOM 570 N N . ALA A 1 100 ? -24.195 -13.974 -1.748 1.000 41.129 98 ALA A N 1
ATOM 571 C CA . ALA A 1 100 ? -24.552 -14.553 -0.436 1.000 46.977 98 ALA A CA 1
ATOM 572 C C . ALA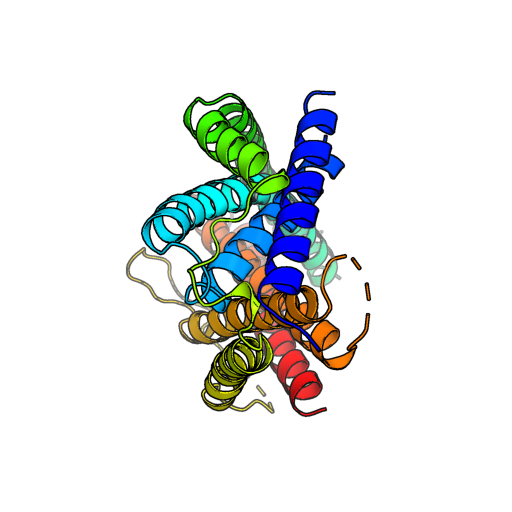 A 1 100 ? -24.958 -13.483 0.614 1.000 43.327 98 ALA A C 1
ATOM 573 O O . ALA A 1 100 ? -25.773 -13.743 1.502 1.000 38.967 98 ALA A O 1
ATOM 575 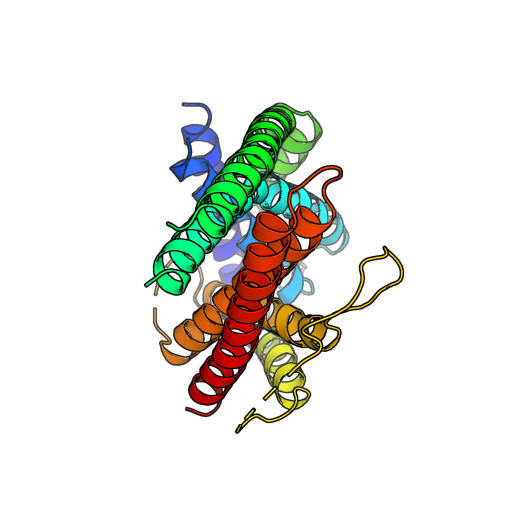N N . MET A 1 101 ? -24.421 -12.276 0.470 1.000 43.765 99 MET A N 1
ATOM 576 C CA . MET A 1 101 ? -24.433 -11.293 1.559 1.000 42.597 99 MET A CA 1
ATOM 577 C C . MET A 1 101 ? -25.816 -10.896 2.039 1.000 40.019 99 MET A C 1
ATOM 578 O O . MET A 1 101 ? -26.113 -10.949 3.237 1.000 35.693 99 MET A O 1
ATOM 583 N N . GLU A 1 102 ? -26.684 -10.548 1.115 1.000 37.063 100 GLU A N 1
ATOM 584 C CA . GLU A 1 102 ? -28.021 -10.140 1.529 1.000 40.647 100 GLU A CA 1
ATOM 585 C C . GLU A 1 102 ? -28.650 -11.189 2.452 1.000 38.469 100 GLU A C 1
ATOM 586 O O . GLU A 1 102 ? -29.067 -10.887 3.566 1.000 36.738 100 GLU A O 1
ATOM 592 N N . HIS A 1 103 ? -28.683 -12.423 1.975 1.000 39.702 101 HIS A N 1
ATOM 593 C CA . HIS A 1 103 ? -29.239 -13.571 2.705 1.000 41.887 101 HIS A CA 1
ATOM 594 C C . HIS A 1 103 ? -28.560 -13.806 4.079 1.000 35.084 101 HIS A C 1
ATOM 595 O O . HIS A 1 103 ? -29.227 -14.054 5.050 1.000 35.679 101 HIS A O 1
ATOM 602 N N . ALA A 1 104 ? -27.234 -13.727 4.147 1.000 32.070 102 ALA A N 1
ATOM 603 C CA . ALA A 1 104 ? -26.557 -13.910 5.400 1.000 33.468 102 ALA A CA 1
ATOM 604 C C . ALA A 1 104 ? -27.077 -12.901 6.459 1.000 31.572 102 ALA A C 1
ATOM 605 O O . ALA A 1 104 ? -27.327 -13.253 7.619 1.000 34.299 102 ALA A O 1
ATOM 607 N N . TYR A 1 105 ? -27.227 -11.646 6.064 1.000 32.867 103 TYR A N 1
ATOM 608 C CA . TYR A 1 105 ? -27.726 -10.605 6.979 1.000 32.892 103 TYR A CA 1
ATOM 609 C C . TYR A 1 105 ? -29.162 -10.864 7.372 1.000 32.122 103 TYR A C 1
ATOM 610 O O . TYR A 1 105 ? -29.528 -10.737 8.579 1.000 29.348 103 TYR A O 1
ATOM 619 N N . THR A 1 106 ? -29.950 -11.333 6.412 1.000 34.769 104 THR A N 1
ATOM 620 C CA . THR A 1 106 ? -31.368 -11.679 6.691 1.000 36.623 104 THR A CA 1
ATOM 621 C C . THR A 1 106 ? -31.485 -12.828 7.667 1.000 39.099 104 THR A C 1
ATOM 622 O O . THR A 1 106 ? -32.271 -12.774 8.593 1.000 42.216 104 THR A O 1
ATOM 626 N N . ALA A 1 107 ? -30.698 -13.883 7.478 1.000 38.916 105 ALA A N 1
ATOM 627 C CA . ALA A 1 107 ? -30.795 -15.037 8.384 1.000 38.736 105 ALA A CA 1
ATOM 628 C C . ALA A 1 107 ? -30.229 -14.697 9.778 1.000 38.684 105 ALA A C 1
ATOM 629 O O . ALA A 1 107 ? -30.748 -15.133 10.808 1.000 36.831 105 ALA A O 1
ATOM 631 N N . ARG A 1 108 ? -29.151 -13.913 9.802 1.000 36.377 106 ARG A N 1
ATOM 632 C CA . ARG A 1 108 ? -28.567 -13.493 11.075 1.000 35.215 106 ARG A CA 1
ATOM 633 C C . ARG A 1 108 ? -29.576 -12.694 11.941 1.000 30.540 106 ARG A C 1
ATOM 634 O O . ARG A 1 108 ? -29.683 -12.899 13.132 1.000 32.281 106 ARG A O 1
ATOM 642 N N . LEU A 1 109 ? -30.323 -11.793 11.342 1.000 33.078 107 LEU A N 1
ATOM 643 C CA . LEU A 1 109 ? -31.295 -11.019 12.099 1.000 34.325 107 LEU A CA 1
ATOM 644 C C . LEU A 1 109 ? -32.321 -11.938 12.710 1.000 37.574 107 LEU A C 1
ATOM 645 O O . LEU A 1 109 ? -32.611 -11.889 13.921 1.000 35.120 107 LEU A O 1
ATOM 650 N N . GLU A 1 110 ? -32.867 -12.802 11.870 1.000 39.513 108 GLU A N 1
ATOM 651 C CA . GLU A 1 110 ? -33.824 -13.796 12.345 1.000 41.272 108 GLU A CA 1
ATOM 652 C C . GLU A 1 110 ? -33.306 -14.669 13.496 1.000 40.920 108 GLU A C 1
ATOM 653 O O . GLU A 1 110 ? -33.990 -14.863 14.513 1.000 39.987 108 GLU A O 1
ATOM 659 N N . ARG A 1 111 ? -32.100 -15.197 13.338 1.000 34.992 109 ARG A N 1
ATOM 660 C CA . ARG A 1 111 ? -31.493 -16.008 14.361 1.000 35.395 109 ARG A CA 1
ATOM 661 C C . ARG A 1 111 ? -31.407 -15.194 15.646 1.000 36.754 109 ARG A C 1
ATOM 662 O O . ARG A 1 111 ? -31.739 -15.683 16.735 1.000 36.140 109 ARG A O 1
ATOM 670 N N . LEU A 1 112 ? -30.987 -13.935 15.543 1.000 33.193 110 LEU A N 1
ATOM 671 C CA . LEU A 1 112 ? -30.829 -13.140 16.750 1.000 31.840 110 LEU A CA 1
ATOM 672 C C . LEU A 1 112 ? -32.171 -12.757 17.393 1.000 32.558 110 LEU A C 1
ATOM 673 O O . LEU A 1 112 ? -32.330 -12.808 18.630 1.000 32.694 110 LEU A O 1
ATOM 678 N N . LEU A 1 113 ? -33.140 -12.373 16.584 1.000 31.442 111 LEU A N 1
ATOM 679 C CA . LEU A 1 113 ? -34.483 -12.096 17.162 1.000 35.224 111 LEU A CA 1
ATOM 680 C C . LEU A 1 113 ? -35.121 -13.318 17.814 1.000 35.696 111 LEU A C 1
ATOM 681 O O . LEU A 1 113 ? -35.633 -13.216 18.922 1.000 37.681 111 LEU A O 1
ATOM 686 N N . ASN A 1 114 ? -35.028 -14.473 17.178 1.000 36.955 112 ASN A N 1
ATOM 687 C CA . ASN A 1 114 ? -35.456 -15.723 17.812 1.000 39.710 112 ASN A CA 1
ATOM 688 C C . ASN A 1 114 ? -34.757 -15.924 19.158 1.000 41.126 112 ASN A C 1
ATOM 689 O O . ASN A 1 114 ? -35.415 -16.184 20.139 1.000 36.793 112 ASN A O 1
ATOM 694 N N . ALA A 1 115 ? -33.433 -15.754 19.201 1.000 41.615 113 ALA A N 1
ATOM 695 C CA . ALA A 1 115 ? -32.699 -16.034 20.414 1.000 38.678 113 ALA A CA 1
ATOM 696 C C . ALA A 1 115 ? -33.109 -15.100 21.549 1.000 39.385 113 ALA A C 1
ATOM 697 O O . ALA A 1 115 ? -33.276 -15.546 22.670 1.000 36.545 113 ALA A O 1
ATOM 699 N N . LEU A 1 116 ? -33.305 -13.816 21.262 1.000 40.589 114 LEU A N 1
ATOM 700 C CA . LEU A 1 116 ? -33.767 -12.852 22.277 1.000 42.126 114 LEU A CA 1
ATOM 701 C C . LEU A 1 116 ? -35.163 -13.142 22.883 1.000 44.440 114 LEU A C 1
ATOM 702 O O . LEU A 1 116 ? -35.419 -12.871 24.079 1.000 40.959 114 LEU A O 1
ATOM 707 N N . HIS A 1 117 ? -36.063 -13.595 22.023 1.000 43.484 115 HIS A N 1
ATOM 708 C CA . HIS A 1 117 ? -37.409 -13.981 22.418 1.000 55.198 115 HIS A CA 1
ATOM 709 C C . HIS A 1 117 ? -37.286 -15.146 23.383 1.000 50.592 115 HIS A C 1
ATOM 710 O O . HIS A 1 117 ? -37.830 -15.102 24.488 1.000 48.744 115 HIS A O 1
ATOM 717 N N . ARG A 1 118 ? -36.510 -16.142 22.974 1.000 45.270 116 ARG A N 1
ATOM 718 C CA . ARG A 1 118 ? -36.196 -17.303 23.812 1.000 44.653 116 ARG A CA 1
ATOM 719 C C . ARG A 1 118 ? -35.561 -16.914 25.144 1.000 46.379 116 ARG A C 1
ATOM 720 O O . ARG A 1 118 ? -36.003 -17.336 26.224 1.000 47.334 116 ARG A O 1
ATOM 728 N N . LEU A 1 119 ? -34.531 -16.088 25.084 1.000 45.476 117 LEU A N 1
ATOM 729 C CA . LEU A 1 119 ? -33.820 -15.687 26.288 1.000 43.782 117 LEU A CA 1
ATOM 730 C C . LEU A 1 119 ? -34.634 -14.767 27.229 1.000 50.269 117 LEU A C 1
ATOM 731 O O . LEU A 1 119 ? -34.242 -14.542 28.393 1.000 44.294 117 LEU A O 1
ATOM 736 N N . SER A 1 120 ? -35.729 -14.207 26.738 1.000 52.627 118 SER A N 1
ATOM 737 C CA . SER A 1 120 ? -36.623 -13.474 27.618 1.000 65.113 118 SER A CA 1
ATOM 738 C C . SER A 1 120 ? -37.475 -14.487 28.391 1.000 77.711 118 SER A C 1
ATOM 739 O O . SER A 1 120 ? -37.566 -14.413 29.620 1.000 88.996 118 SER A O 1
ATOM 742 N N . GLY A 1 121 ? -38.039 -15.463 27.676 1.000 82.912 119 GLY A N 1
ATOM 743 C CA . GLY A 1 121 ? -38.721 -16.607 28.303 1.000 82.019 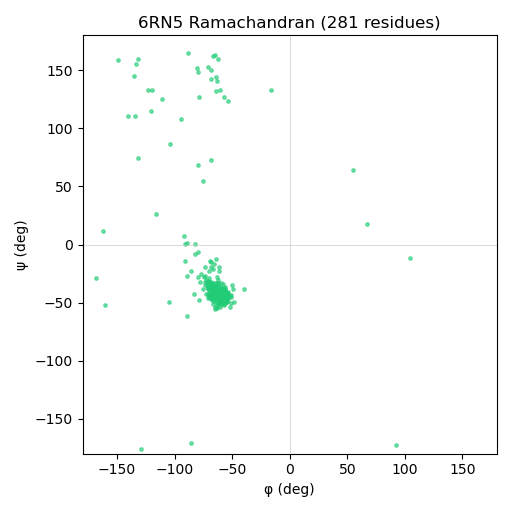119 GLY A CA 1
ATOM 744 C C . GLY A 1 121 ? -40.220 -16.464 28.192 1.000 80.313 119 GLY A C 1
ATOM 745 O O . GLY A 1 121 ? -40.710 -15.877 27.228 1.000 78.202 119 GLY A O 1
ATOM 746 N N . LEU A 1 168 ? -41.046 -8.887 25.762 1.000 73.299 166 LEU A N 1
ATOM 747 C CA . LEU A 1 168 ? -39.650 -8.532 26.010 1.000 70.390 166 LEU A CA 1
ATOM 748 C C . LEU A 1 168 ? -39.506 -7.412 27.033 1.000 65.677 166 LEU A C 1
ATOM 749 O O . LEU A 1 168 ? -40.168 -6.388 26.958 1.000 71.803 166 LEU A O 1
ATOM 754 N N . THR A 1 169 ? -38.624 -7.600 27.988 1.000 63.431 167 THR A N 1
ATOM 755 C CA . THR A 1 169 ? -38.265 -6.521 28.877 1.000 63.745 167 THR A CA 1
ATOM 756 C C . THR A 1 169 ? -37.627 -5.410 28.023 1.000 59.430 167 THR A C 1
ATOM 757 O O . THR A 1 169 ? -37.214 -5.657 26.899 1.000 63.893 167 THR A O 1
ATOM 761 N N . VAL A 1 170 ? -37.594 -4.185 28.535 1.000 56.723 168 VAL A N 1
ATOM 762 C CA . VAL A 1 170 ? -37.047 -3.031 27.802 1.000 58.351 168 VAL A CA 1
ATOM 763 C C . VAL A 1 170 ? -35.649 -3.310 27.184 1.000 55.996 168 VAL A C 1
ATOM 764 O O . VAL A 1 170 ? -35.367 -2.878 26.083 1.000 57.097 168 VAL A O 1
ATOM 768 N N . GLY A 1 171 ? -34.799 -4.048 27.897 1.000 56.065 169 GLY A N 1
ATOM 769 C CA . GLY A 1 171 ? -33.434 -4.355 27.456 1.000 51.740 169 GLY A CA 1
ATOM 770 C C . GLY A 1 171 ? -33.393 -5.183 26.178 1.000 47.977 169 GLY A C 1
ATOM 771 O O . GLY A 1 171 ? -32.722 -4.812 25.204 1.000 39.447 169 GLY A O 1
ATOM 772 N N . ALA A 1 172 ? -34.115 -6.300 26.219 1.000 40.834 170 ALA A N 1
ATOM 773 C CA . ALA A 1 172 ? -34.284 -7.184 25.115 1.000 42.589 170 ALA A CA 1
ATOM 774 C C . ALA A 1 172 ? -34.943 -6.505 23.930 1.000 44.264 170 ALA A C 1
ATOM 775 O O . ALA A 1 172 ? -34.577 -6.783 22.784 1.000 47.427 170 ALA A O 1
ATOM 777 N N . ALA A 1 173 ? -35.950 -5.681 24.225 1.000 42.414 171 ALA A N 1
ATOM 778 C CA . ALA A 1 173 ? -36.747 -5.015 23.212 1.000 45.147 171 ALA A CA 1
ATOM 779 C C . ALA A 1 173 ? -35.888 -4.015 22.502 1.000 42.988 171 ALA A C 1
ATOM 780 O O . ALA A 1 173 ? -35.912 -3.938 21.274 1.000 39.116 171 ALA A O 1
ATOM 782 N N . LYS A 1 174 ? -35.123 -3.265 23.278 1.000 40.358 172 LYS A N 1
ATOM 783 C CA . LYS A 1 174 ? -34.199 -2.331 22.696 1.000 42.295 172 LYS A CA 1
ATOM 784 C C . LYS A 1 174 ? -33.116 -3.000 21.903 1.000 41.186 172 LYS A C 1
ATOM 785 O O . LYS A 1 174 ? -32.765 -2.470 20.857 1.000 37.599 172 LYS A O 1
ATOM 791 N N . ALA A 1 175 ? -32.577 -4.129 22.393 1.000 35.323 173 ALA A N 1
ATOM 792 C CA . ALA A 1 175 ? -31.497 -4.810 21.672 1.000 34.993 173 ALA A CA 1
ATOM 793 C C . ALA A 1 175 ? -32.033 -5.297 20.346 1.000 31.230 173 ALA A C 1
ATOM 794 O O . ALA A 1 175 ? -31.344 -5.236 19.347 1.000 32.277 173 ALA A O 1
ATOM 796 N N . GLY A 1 176 ? -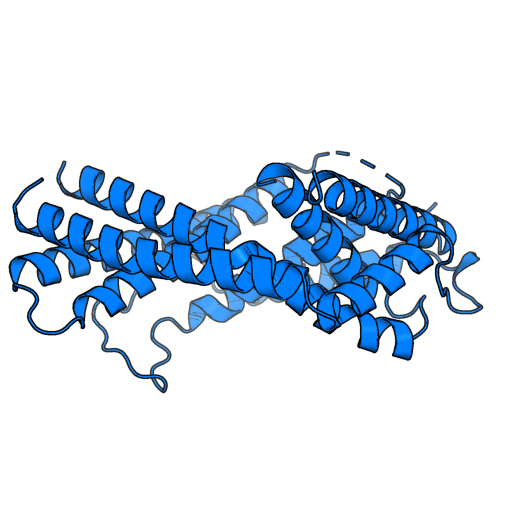33.285 -5.758 20.368 1.000 32.066 174 GLY A N 1
ATOM 797 C CA . GLY A 1 176 ? -33.949 -6.305 19.220 1.000 31.108 174 GLY A CA 1
ATOM 798 C C . GLY A 1 176 ? -34.134 -5.279 18.142 1.000 31.549 174 GLY A C 1
ATOM 799 O O . GLY A 1 176 ? -33.892 -5.542 16.954 1.000 30.667 174 GLY A O 1
ATOM 800 N N . ALA A 1 177 ? -34.553 -4.097 18.560 1.000 31.315 175 ALA A N 1
ATOM 801 C CA . ALA A 1 177 ? -34.781 -3.014 17.645 1.000 34.061 175 ALA A CA 1
ATOM 802 C C . ALA A 1 177 ? -33.436 -2.462 17.082 1.000 34.488 175 ALA A C 1
ATOM 803 O O . ALA A 1 177 ? -33.336 -2.059 15.901 1.000 32.868 175 ALA A O 1
ATOM 805 N N . LEU A 1 178 ? -32.422 -2.420 17.932 1.000 28.943 176 LEU A N 1
ATOM 806 C CA . LEU A 1 178 ? -31.086 -2.000 17.492 1.000 30.594 176 LEU A CA 1
ATOM 807 C C . LEU A 1 178 ? -30.538 -2.922 16.381 1.000 30.146 176 LEU A C 1
ATOM 808 O O . LEU A 1 178 ? -30.111 -2.473 15.343 1.000 30.608 176 LEU A O 1
ATOM 813 N N . LEU A 1 179 ? -30.584 -4.218 16.614 1.000 29.551 177 LEU A N 1
ATOM 814 C CA . LEU A 1 179 ? -30.128 -5.189 15.642 1.000 30.605 177 LEU A CA 1
ATOM 815 C C . LEU A 1 179 ? -31.004 -5.198 14.376 1.000 29.985 177 LEU A C 1
ATOM 816 O O . LEU A 1 179 ? -30.516 -5.346 13.254 1.000 28.346 177 LEU A O 1
ATOM 821 N N . ASP A 1 180 ? -32.308 -5.094 14.547 1.000 31.014 178 ASP A N 1
ATOM 822 C CA . ASP A 1 180 ? -33.180 -4.960 13.397 1.000 32.060 178 ASP A CA 1
ATOM 823 C C . ASP A 1 180 ? -32.774 -3.768 12.502 1.000 34.981 178 ASP A C 1
ATOM 824 O O . ASP A 1 180 ? -32.646 -3.907 11.289 1.000 31.753 178 ASP A O 1
ATOM 829 N N . ARG A 1 181 ? -32.534 -2.605 13.112 1.000 35.709 179 ARG A N 1
ATOM 830 C CA . ARG A 1 181 ? -32.052 -1.449 12.377 1.000 39.295 179 ARG A CA 1
ATOM 831 C C . ARG A 1 181 ? -30.707 -1.715 11.716 1.000 35.552 179 ARG A C 1
ATOM 832 O O . ARG A 1 181 ? -30.561 -1.528 10.520 1.000 34.442 179 ARG A O 1
ATOM 840 N N . GLN A 1 182 ? -29.727 -2.154 12.484 1.000 32.216 180 GLN A N 1
ATOM 841 C CA . GLN A 1 182 ? -28.388 -2.355 11.955 1.000 33.764 180 GLN A CA 1
ATOM 842 C C . GLN A 1 182 ? -28.267 -3.412 10.847 1.000 32.847 180 GLN A C 1
ATOM 843 O O . GLN A 1 182 ? -27.657 -3.195 9.820 1.000 30.141 180 GLN A O 1
ATOM 849 N N . LEU A 1 183 ? -28.861 -4.556 11.081 1.000 34.771 181 LEU A N 1
ATOM 850 C CA . LEU A 1 183 ? -28.826 -5.637 10.112 1.000 33.403 181 LEU A CA 1
ATOM 851 C C . LEU A 1 183 ? -29.712 -5.386 8.908 1.000 29.914 181 LEU A C 1
ATOM 852 O O . LEU A 1 183 ? -29.421 -5.869 7.826 1.000 29.362 181 LEU A O 1
ATOM 857 N N . THR A 1 184 ? -30.758 -4.607 9.067 1.000 30.779 182 THR A N 1
ATOM 858 C CA . THR A 1 184 ? -31.576 -4.211 7.937 1.000 30.547 182 THR A CA 1
ATOM 859 C C . THR A 1 184 ? -30.851 -3.264 7.017 1.000 31.538 182 THR A C 1
ATOM 860 O O . THR A 1 184 ? -30.899 -3.407 5.803 1.000 30.220 182 THR A O 1
ATOM 864 N N . LEU A 1 185 ? -30.185 -2.275 7.593 1.000 32.550 183 LEU A N 1
ATOM 865 C CA . LEU A 1 185 ? -29.305 -1.443 6.803 1.000 33.116 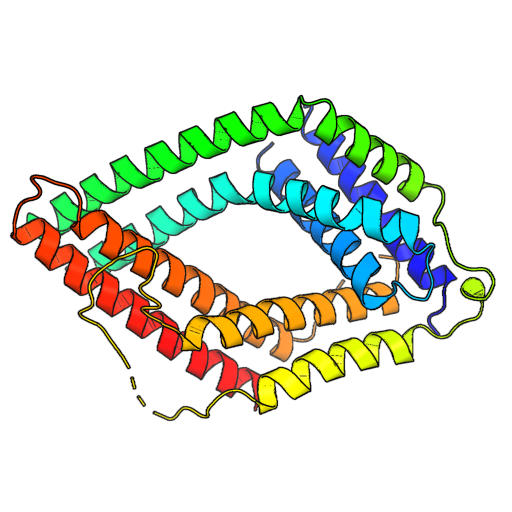183 LEU A CA 1
ATOM 866 C C . LEU A 1 185 ? -28.284 -2.261 6.049 1.000 32.310 183 LEU A C 1
ATOM 867 O O . LEU A 1 185 ? -28.044 -1.993 4.861 1.000 32.841 183 LEU A O 1
ATOM 872 N N . ALA A 1 186 ? -27.611 -3.159 6.764 1.000 32.676 184 ALA A N 1
ATOM 873 C CA . ALA A 1 186 ? -26.580 -4.041 6.175 1.000 33.221 184 ALA A CA 1
ATOM 874 C C . ALA A 1 186 ? -27.148 -4.829 4.978 1.000 32.745 184 ALA A C 1
ATOM 875 O O . ALA A 1 186 ? -26.519 -4.933 3.934 1.000 29.032 184 ALA A O 1
ATOM 877 N N . ARG A 1 187 ? -28.370 -5.325 5.152 1.000 31.647 185 ARG A N 1
ATOM 878 C CA . ARG A 1 187 ? -29.048 -6.112 4.162 1.000 33.360 185 ARG A CA 1
ATOM 879 C C . ARG A 1 187 ? -29.332 -5.279 2.926 1.000 33.595 185 ARG A C 1
ATOM 880 O O . ARG A 1 187 ? -28.992 -5.688 1.818 1.000 39.439 185 ARG A O 1
ATOM 888 N N . THR A 1 188 ? -29.980 -4.137 3.121 1.000 34.179 186 THR A N 1
ATOM 889 C CA . THR A 1 188 ? -30.348 -3.224 2.038 1.000 33.961 186 THR A CA 1
ATOM 890 C C . THR A 1 188 ? -29.112 -2.774 1.308 1.000 33.102 186 THR A C 1
ATOM 891 O O . THR A 1 188 ? -29.071 -2.733 0.061 1.000 29.215 186 THR A O 1
ATOM 895 N N . ARG A 1 189 ? -28.065 -2.486 2.064 1.000 31.268 187 ARG A N 1
ATOM 896 C CA . ARG A 1 189 ? -26.796 -2.138 1.415 1.000 32.592 187 ARG A CA 1
ATOM 897 C C . ARG A 1 189 ? -26.228 -3.293 0.552 1.000 32.896 187 ARG A C 1
ATOM 898 O O . ARG A 1 189 ? -25.775 -3.074 -0.592 1.000 32.068 187 ARG A O 1
ATOM 906 N N . ALA A 1 190 ? -26.249 -4.504 1.109 1.000 35.802 188 ALA A N 1
ATOM 907 C CA . ALA A 1 190 ? -25.841 -5.721 0.421 1.000 31.286 188 ALA A CA 1
ATOM 908 C C . ALA A 1 190 ? -26.677 -5.967 -0.810 1.000 30.216 188 ALA A C 1
ATOM 909 O O . ALA A 1 190 ? -26.152 -6.388 -1.840 1.000 28.789 188 ALA A O 1
ATOM 911 N N . HIS A 1 191 ? -27.999 -5.760 -0.687 1.000 30.905 189 HIS A N 1
ATOM 912 C CA . HIS A 1 191 ? -28.901 -6.019 -1.788 1.000 31.857 189 HIS A CA 1
ATOM 913 C C . HIS A 1 191 ? -28.541 -5.108 -2.969 1.000 35.311 189 HIS A C 1
ATOM 914 O O . HIS A 1 191 ? -28.400 -5.571 -4.103 1.000 35.079 189 HIS A O 1
ATOM 921 N N . SER A 1 192 ? -28.364 -3.816 -2.709 1.000 33.114 190 SER A N 1
ATOM 922 C CA . SER A 1 192 ? -28.095 -2.898 -3.799 1.000 36.647 190 SER A CA 1
ATOM 923 C C . SER A 1 192 ? -26.675 -3.135 -4.361 1.000 36.536 190 SER A C 1
ATOM 924 O O . SER A 1 192 ? -26.516 -3.139 -5.604 1.000 33.455 190 SER A O 1
ATOM 927 N N . THR A 1 193 ? -25.693 -3.433 -3.504 1.000 32.687 191 THR A N 1
ATOM 928 C CA . THR A 1 193 ? -24.321 -3.743 -3.982 1.000 35.964 191 THR A CA 1
ATOM 929 C C . THR A 1 193 ? -24.314 -4.954 -4.905 1.000 39.615 191 THR A C 1
ATOM 930 O O . THR A 1 193 ? -23.644 -4.942 -5.934 1.000 40.159 191 THR A O 1
ATOM 934 N N . ALA A 1 194 ? -25.142 -5.944 -4.574 1.000 40.587 192 ALA A N 1
ATOM 935 C CA . ALA A 1 194 ? -25.232 -7.185 -5.353 1.000 41.717 192 ALA A CA 1
ATOM 936 C C . ALA A 1 194 ? -25.884 -6.980 -6.698 1.000 39.997 192 ALA A C 1
ATOM 937 O O . ALA A 1 194 ? -25.492 -7.606 -7.681 1.000 37.249 192 ALA A O 1
ATOM 939 N N . LEU A 1 195 ? -26.924 -6.166 -6.740 1.000 36.844 193 LEU A N 1
ATOM 940 C CA . LEU A 1 195 ? -27.551 -5.844 -8.018 1.000 35.159 193 LEU A CA 1
ATOM 941 C C . LEU A 1 195 ? -26.629 -4.993 -8.848 1.000 30.335 193 LEU A C 1
ATOM 942 O O . LEU A 1 195 ? -26.563 -5.151 -10.051 1.000 30.154 193 LEU A O 1
ATOM 947 N N . GLN A 1 196 ? -25.884 -4.108 -8.228 1.000 32.614 194 GLN A N 1
ATOM 948 C CA . GLN A 1 196 ? -24.852 -3.405 -8.980 1.000 34.924 194 GLN A CA 1
ATOM 949 C C . GLN A 1 196 ? -23.823 -4.365 -9.614 1.000 37.211 194 GLN A C 1
ATOM 950 O O . GLN A 1 196 ? -23.489 -4.264 -10.833 1.000 34.848 194 GLN A O 1
ATOM 956 N N . ALA A 1 197 ? -23.314 -5.277 -8.802 1.000 37.290 195 ALA A N 1
ATOM 957 C CA . ALA A 1 197 ? -22.330 -6.295 -9.264 1.000 36.785 195 ALA A CA 1
ATOM 958 C C . ALA A 1 197 ? -22.826 -7.082 -10.456 1.000 38.292 195 ALA A C 1
ATOM 959 O O . ALA A 1 197 ? -22.075 -7.327 -11.397 1.000 38.493 195 ALA A O 1
ATOM 961 N N . MET A 1 198 ? -24.099 -7.453 -10.410 1.000 35.032 196 MET A N 1
ATOM 962 C CA . MET A 1 198 ? -24.707 -8.226 -11.459 1.000 40.663 196 MET A CA 1
ATOM 963 C C . MET A 1 198 ? -24.906 -7.479 -12.764 1.000 43.162 196 MET A C 1
ATOM 964 O O . MET A 1 198 ? -25.014 -8.109 -13.811 1.000 43.249 196 MET A O 1
ATOM 969 N N . GLY A 1 199 ? -24.963 -6.155 -12.704 1.000 34.874 197 GLY A N 1
ATOM 970 C CA . GLY A 1 199 ? -24.968 -5.347 -13.930 1.000 34.821 197 GLY A CA 1
ATOM 971 C C . GLY A 1 199 ? -23.568 -4.966 -14.426 1.000 34.394 197 GLY A C 1
ATOM 972 O O . GLY A 1 199 ? -23.449 -4.305 -15.445 1.000 36.750 197 GLY A O 1
ATOM 973 N N . SER A 1 200 ? -22.508 -5.407 -13.753 1.000 33.277 198 SER A N 1
ATOM 974 C CA . SER A 1 200 ? -21.159 -4.884 -14.015 1.000 33.652 198 SER A CA 1
ATOM 975 C C . SER A 1 200 ? -20.454 -5.650 -15.099 1.000 34.527 198 SER A C 1
ATOM 976 O O . SER A 1 200 ? -20.825 -6.771 -15.437 1.000 35.886 198 SER A O 1
ATOM 979 N N . SER A 1 201 ? -19.391 -5.050 -15.604 1.000 34.873 199 SER A N 1
ATOM 980 C CA . SER A 1 201 ? -18.658 -5.644 -16.671 1.000 40.239 199 SER A CA 1
ATOM 981 C C . SER A 1 201 ? -17.834 -6.808 -16.088 1.000 35.356 199 SER A C 1
ATOM 982 O O . SER A 1 201 ? -17.631 -7.809 -16.738 1.000 35.109 199 SER A O 1
ATOM 985 N N . ARG A 1 202 ? -17.476 -6.729 -14.819 1.000 36.761 200 ARG A N 1
ATOM 986 C CA . ARG A 1 202 ? -16.788 -7.840 -14.166 1.000 36.725 200 ARG A CA 1
ATOM 987 C C . ARG A 1 202 ? -17.640 -9.071 -14.145 1.000 35.402 200 ARG A C 1
ATOM 988 O O . ARG A 1 202 ? -17.195 -10.148 -14.482 1.000 33.987 200 ARG A O 1
ATOM 996 N N . PHE A 1 203 ? -18.883 -8.907 -13.740 1.000 33.225 201 PHE A N 1
ATOM 997 C CA . PHE A 1 203 ? -19.777 -10.012 -13.735 1.000 34.210 201 PHE A CA 1
ATOM 998 C C . PHE A 1 203 ? -20.024 -10.588 -15.110 1.000 36.126 201 PHE A C 1
ATOM 999 O O . PHE A 1 203 ? -20.079 -11.791 -15.275 1.000 36.632 201 PHE A O 1
ATOM 1007 N N . HIS A 1 204 ? -20.262 -9.730 -16.080 1.000 35.364 202 HIS A N 1
ATOM 1008 C CA . HIS A 1 204 ? -20.496 -10.177 -17.447 1.000 37.799 202 HIS A CA 1
ATOM 1009 C C . HIS A 1 204 ? -19.335 -11.028 -17.996 1.000 34.878 202 HIS A C 1
ATOM 1010 O O . HIS A 1 204 ? -19.560 -12.018 -18.672 1.000 34.533 202 HIS A O 1
ATOM 1017 N N . ALA A 1 205 ? -18.098 -10.644 -17.695 1.000 34.537 203 ALA A N 1
ATOM 1018 C CA . ALA A 1 205 ? -16.954 -11.358 -18.219 1.000 34.198 203 ALA A CA 1
ATOM 1019 C C . ALA A 1 205 ? -16.938 -12.777 -17.637 1.000 34.669 203 ALA A C 1
ATOM 1020 O O . ALA A 1 205 ? -16.721 -13.741 -18.377 1.000 33.251 203 ALA A O 1
ATOM 1022 N N . ILE A 1 206 ? -17.158 -12.898 -16.316 1.000 32.481 204 ILE A N 1
ATOM 1023 C CA . ILE A 1 206 ? -17.097 -14.207 -15.711 1.000 32.485 204 ILE A CA 1
ATOM 1024 C C . ILE A 1 206 ? -18.301 -15.024 -16.156 1.000 32.161 204 ILE A C 1
ATOM 1025 O O . ILE A 1 206 ? -18.138 -16.186 -16.472 1.000 31.083 204 ILE A O 1
ATOM 1030 N N . ALA A 1 207 ? -19.474 -14.402 -16.294 1.000 29.934 205 ALA A N 1
ATOM 1031 C CA . ALA A 1 207 ? -20.640 -15.121 -16.799 1.000 31.598 205 ALA A CA 1
ATOM 1032 C C . ALA A 1 207 ? -20.440 -15.641 -18.223 1.000 35.329 205 ALA A C 1
ATOM 1033 O O . ALA A 1 207 ? -20.872 -16.726 -18.553 1.000 36.632 205 ALA A O 1
ATOM 1035 N N . ASP A 1 208 ? -19.786 -14.836 -19.060 1.000 38.841 206 ASP A N 1
ATOM 1036 C CA . ASP A 1 208 ? -19.423 -15.221 -20.428 1.000 40.325 206 ASP A CA 1
ATOM 1037 C C . ASP A 1 208 ? -18.556 -16.485 -20.436 1.000 36.580 206 ASP A C 1
ATOM 1038 O O . ASP A 1 208 ? -18.743 -17.375 -21.253 1.000 36.817 206 ASP A O 1
ATOM 1043 N N . LYS A 1 209 ? -17.618 -16.564 -19.510 1.000 37.171 207 LYS A N 1
ATOM 1044 C CA . LYS A 1 209 ? -16.767 -17.763 -19.418 1.000 37.096 207 LYS A CA 1
ATOM 1045 C C . LYS A 1 209 ? -17.537 -18.961 -18.976 1.000 34.733 207 LYS A C 1
ATOM 1046 O O . LYS A 1 209 ? -17.339 -20.056 -19.505 1.000 35.338 207 LYS A O 1
ATOM 1052 N N . VAL A 1 210 ? -18.473 -18.765 -18.051 1.000 34.034 208 VAL A N 1
ATOM 1053 C CA . VAL A 1 210 ? -19.360 -19.865 -17.686 1.000 31.765 208 VAL A CA 1
ATOM 1054 C C . VAL A 1 210 ? -20.171 -20.322 -18.890 1.000 35.080 208 VAL A C 1
ATOM 1055 O O . VAL A 1 210 ? -20.349 -21.535 -19.123 1.000 33.226 208 VAL A O 1
ATOM 1059 N N . ALA A 1 211 ? -20.640 -19.366 -19.699 1.000 38.604 209 ALA A N 1
ATOM 1060 C CA . ALA A 1 211 ? -21.311 -19.720 -20.974 1.000 37.458 209 ALA A CA 1
ATOM 1061 C C . ALA A 1 211 ? -20.432 -20.613 -21.874 1.000 36.062 209 ALA A C 1
ATOM 1062 O O . ALA A 1 211 ? -20.895 -21.581 -22.392 1.000 37.472 209 ALA A O 1
ATOM 1064 N N . VAL A 1 212 ? -19.160 -20.269 -22.045 1.000 35.612 210 VAL A N 1
ATOM 1065 C CA . VAL A 1 212 ? -18.256 -21.082 -22.814 1.000 36.067 210 VAL A CA 1
ATOM 1066 C C . VAL A 1 212 ? -18.158 -22.468 -22.208 1.000 36.768 210 VAL A C 1
ATOM 1067 O O . VAL A 1 212 ? -18.220 -23.445 -22.898 1.000 37.180 210 VAL A O 1
ATOM 1071 N N . LEU A 1 213 ? -18.041 -22.536 -20.885 1.000 41.289 211 LEU A N 1
ATOM 1072 C CA . LEU A 1 213 ? -17.904 -23.797 -20.173 1.000 34.621 211 LEU A CA 1
ATOM 1073 C C . LEU A 1 213 ? -19.111 -24.685 -20.322 1.000 34.373 211 LEU A C 1
ATOM 1074 O O . LEU A 1 213 ? -19.023 -25.885 -20.174 1.000 36.345 211 LEU A O 1
ATOM 1079 N N . ALA A 1 214 ? -20.285 -24.119 -20.531 1.000 36.746 212 ALA A N 1
ATOM 1080 C CA . ALA A 1 214 ? -21.441 -24.992 -20.785 1.000 37.576 212 ALA A CA 1
ATOM 1081 C C . ALA A 1 214 ? -21.246 -25.854 -22.061 1.000 35.196 212 ALA A C 1
ATOM 1082 O O . ALA A 1 214 ? -21.856 -26.879 -22.179 1.000 38.058 212 ALA A O 1
ATOM 1084 N N . SER A 1 215 ? -20.392 -25.430 -22.986 1.000 39.030 213 SER A N 1
ATOM 1085 C CA . SER A 1 215 ? -20.112 -26.181 -24.214 1.000 45.880 213 SER A CA 1
ATOM 1086 C C . SER A 1 215 ? -18.757 -26.879 -24.183 1.000 47.496 213 SER A C 1
ATOM 1087 O O . SER A 1 215 ? -18.690 -28.033 -24.496 1.000 50.514 213 SER A O 1
ATOM 1090 N N . GLU A 1 216 ? -17.689 -26.165 -23.817 1.000 43.620 214 GLU A N 1
ATOM 1091 C CA . GLU A 1 216 ? -16.335 -26.704 -23.857 1.000 47.909 214 GLU A CA 1
ATOM 1092 C C . GLU A 1 216 ? -15.632 -26.637 -22.504 1.000 41.241 214 GLU A C 1
ATOM 1093 O O . GLU A 1 216 ? -15.604 -25.578 -21.866 1.000 43.108 214 GLU A O 1
ATOM 1099 N N . VAL A 1 217 ? -15.015 -27.749 -22.117 1.000 37.055 215 VAL A N 1
ATOM 1100 C CA . VAL A 1 217 ? -14.256 -27.860 -20.882 1.000 35.352 215 VAL A CA 1
ATOM 1101 C C . VAL A 1 217 ? -12.777 -27.992 -21.246 1.000 35.586 215 VAL A C 1
ATOM 1102 O O . VAL A 1 217 ? -12.430 -28.887 -21.987 1.000 37.643 215 VAL A O 1
ATOM 1106 N N . PRO A 1 218 ? -11.901 -27.133 -20.713 1.000 37.215 216 PRO A N 1
ATOM 1107 C CA . PRO A 1 218 ? -10.458 -27.240 -21.044 1.000 38.728 216 PRO A CA 1
ATOM 1108 C C . PRO A 1 218 ? -9.719 -28.317 -20.270 1.000 36.244 216 PRO A C 1
ATOM 1109 O O . PRO A 1 218 ? -8.891 -28.029 -19.396 1.000 40.178 216 PRO A O 1
ATOM 1113 N N . LEU A 1 219 ? -10.060 -29.566 -20.568 1.000 39.723 217 LEU A N 1
ATOM 1114 C CA . LEU A 1 219 ? -9.344 -30.709 -20.027 1.000 39.105 217 LEU A CA 1
ATOM 1115 C C . LEU A 1 219 ? -7.905 -30.725 -20.481 1.000 39.789 217 LEU A C 1
ATOM 1116 O O . LEU A 1 219 ? -7.630 -30.477 -21.641 1.000 41.235 217 LEU A O 1
ATOM 1121 N N . THR A 1 220 ? -6.976 -31.090 -19.607 1.000 42.649 218 THR A N 1
ATOM 1122 C CA . THR A 1 220 ? -5.577 -31.335 -20.051 1.000 42.920 218 THR A CA 1
ATOM 1123 C C . THR A 1 220 ? -5.514 -32.548 -21.001 1.000 41.379 218 THR A C 1
ATOM 1124 O O . THR A 1 220 ? -6.433 -33.357 -21.010 1.000 39.804 218 THR A O 1
ATOM 1128 N N . PRO A 1 221 ? -4.408 -32.711 -21.765 1.000 46.119 219 PRO A N 1
ATOM 1129 C CA . PRO A 1 221 ? -4.362 -33.816 -22.742 1.000 50.538 219 PRO A CA 1
ATOM 1130 C C . PRO A 1 221 ? -4.711 -35.196 -22.196 1.000 51.933 219 PRO A C 1
ATOM 1131 O O . PRO A 1 221 ? -5.459 -35.927 -22.822 1.000 61.298 219 PRO A O 1
ATOM 1135 N N . ALA A 1 222 ? -4.195 -35.536 -21.027 1.000 59.490 220 ALA A N 1
ATOM 1136 C CA . ALA A 1 222 ? -4.359 -36.885 -20.476 1.000 61.686 220 ALA A CA 1
ATOM 1137 C C . ALA A 1 222 ? -5.698 -37.095 -19.770 1.000 59.860 220 ALA A C 1
ATOM 1138 O O . ALA A 1 222 ? -6.018 -38.230 -19.412 1.000 58.593 220 ALA A O 1
ATOM 1140 N N . ALA A 1 223 ? -6.482 -36.028 -19.588 1.000 53.348 221 ALA A N 1
ATOM 1141 C CA . ALA A 1 223 ? -7.625 -36.056 -18.651 1.000 48.757 221 ALA A CA 1
ATOM 1142 C C . ALA A 1 223 ? -8.697 -37.041 -19.032 1.000 48.591 221 ALA A C 1
ATOM 1143 O O . ALA A 1 223 ? -9.257 -37.708 -18.156 1.000 44.509 221 ALA A O 1
ATOM 1145 N N . ALA A 1 224 ? -8.966 -37.160 -20.329 1.000 51.131 222 ALA A N 1
ATOM 1146 C CA . ALA A 1 224 ? -10.131 -37.911 -20.799 1.000 57.303 222 ALA A CA 1
ATOM 1147 C C . ALA A 1 224 ? -10.108 -39.359 -20.300 1.000 57.650 222 ALA A C 1
ATOM 1148 O O . ALA A 1 224 ? -11.166 -39.907 -19.941 1.000 63.523 222 ALA A O 1
ATOM 1150 N N . THR A 1 225 ? -8.899 -39.943 -20.260 1.000 53.535 223 THR A N 1
ATOM 1151 C CA . THR A 1 225 ? -8.662 -41.291 -19.724 1.000 53.485 223 THR A CA 1
ATOM 1152 C C . THR A 1 225 ? -8.315 -41.357 -18.210 1.000 48.619 223 THR A C 1
ATOM 1153 O O . THR A 1 225 ? -8.301 -42.435 -17.658 1.000 51.616 223 THR A O 1
ATOM 1157 N N . ALA A 1 226 ? -7.972 -40.249 -17.564 1.000 41.988 224 ALA A N 1
ATOM 1158 C CA . ALA A 1 226 ? -7.572 -40.279 -16.134 1.000 43.492 224 ALA A CA 1
ATOM 1159 C C . ALA A 1 226 ? -8.734 -40.622 -15.195 1.000 43.007 224 ALA A C 1
ATOM 1160 O O . ALA A 1 226 ? -9.867 -40.216 -15.429 1.000 39.670 224 ALA A O 1
ATOM 1162 N N . ASP A 1 227 ? -8.430 -41.397 -14.155 1.000 38.364 225 ASP A N 1
ATOM 1163 C CA . ASP A 1 227 ? -9.412 -41.856 -13.174 1.000 38.969 225 ASP A CA 1
ATOM 1164 C C . ASP A 1 227 ? -9.637 -40.660 -12.233 1.000 36.869 225 ASP A C 1
ATOM 1165 O O . ASP A 1 227 ? -8.677 -40.097 -11.744 1.000 37.472 225 ASP A O 1
ATOM 1170 N N . LEU A 1 228 ? -10.889 -40.240 -12.027 1.000 37.518 226 LEU A N 1
ATOM 1171 C CA . LEU A 1 228 ? -11.186 -39.153 -11.063 1.000 35.968 226 LEU A CA 1
ATOM 1172 C C . LEU A 1 228 ? -11.083 -39.557 -9.596 1.000 34.806 226 LEU A C 1
ATOM 1173 O O . LEU A 1 228 ? -10.938 -38.693 -8.737 1.000 39.257 226 LEU A O 1
ATOM 1178 N N . ARG A 1 229 ? -11.137 -40.836 -9.284 1.000 34.947 227 ARG A N 1
ATOM 1179 C CA . ARG A 1 229 ? -11.208 -41.235 -7.880 1.000 38.223 227 ARG A CA 1
ATOM 1180 C C . ARG A 1 229 ? -10.048 -40.865 -6.984 1.000 36.537 227 ARG A C 1
ATOM 1181 O O . ARG A 1 229 ? -10.264 -40.488 -5.865 1.000 32.412 227 ARG A O 1
ATOM 1189 N N . PRO A 1 230 ? -8.818 -40.948 -7.476 1.000 35.014 228 PRO A N 1
ATOM 1190 C CA . PRO A 1 230 ? -7.692 -40.540 -6.650 1.000 36.809 228 PRO A CA 1
ATOM 1191 C C . PRO A 1 230 ? -7.757 -39.055 -6.267 1.000 35.514 228 PRO A C 1
ATOM 1192 O O . PRO A 1 230 ? -7.364 -38.679 -5.158 1.000 38.474 228 PRO A O 1
ATOM 1196 N N . LEU A 1 231 ? -8.269 -38.227 -7.170 1.000 34.275 229 LEU A N 1
ATOM 1197 C CA . LEU A 1 231 ? -8.463 -36.794 -6.862 1.000 35.407 229 LEU A CA 1
ATOM 1198 C C . LEU A 1 231 ? -9.521 -36.533 -5.803 1.000 31.405 229 LEU A C 1
ATOM 1199 O O . LEU A 1 231 ? -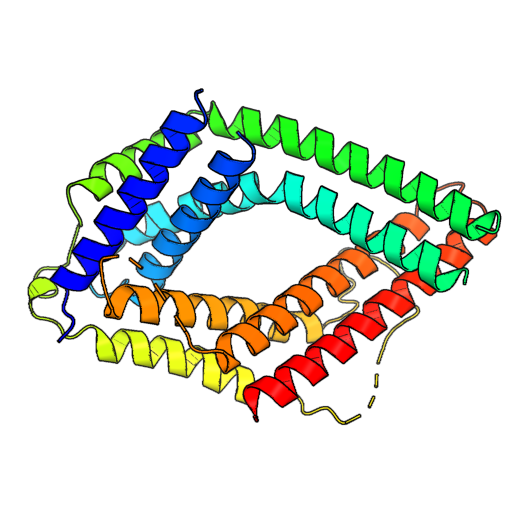9.309 -35.722 -4.935 1.000 32.864 229 LEU A O 1
ATOM 1204 N N . ALA A 1 232 ? -10.642 -37.219 -5.904 1.000 31.398 230 ALA A N 1
ATOM 1205 C CA . ALA A 1 232 ? -11.689 -37.181 -4.899 1.000 34.054 230 ALA A CA 1
ATOM 1206 C C . ALA A 1 232 ? -11.186 -37.652 -3.554 1.000 34.826 230 ALA A C 1
ATOM 1207 O O . ALA A 1 232 ? -11.508 -37.048 -2.541 1.000 32.532 230 ALA A O 1
ATOM 1209 N N . THR A 1 233 ? -10.419 -38.737 -3.564 1.000 32.128 231 THR A N 1
ATOM 1210 C CA . THR A 1 233 ? -9.781 -39.287 -2.347 1.000 33.812 231 THR A CA 1
ATOM 1211 C C . THR A 1 233 ? -8.855 -38.315 -1.696 1.000 29.932 231 THR A C 1
ATOM 1212 O O . THR A 1 233 ? -8.837 -38.173 -0.455 1.000 31.637 231 THR A O 1
ATOM 1216 N N . ALA A 1 234 ? -8.063 -37.640 -2.512 1.000 29.109 232 ALA A N 1
ATOM 1217 C CA . ALA A 1 234 ? -7.210 -36.588 -1.973 1.000 29.660 232 ALA A CA 1
ATOM 1218 C C . ALA A 1 234 ? -8.035 -35.506 -1.180 1.000 34.012 232 ALA A C 1
ATOM 1219 O O . ALA A 1 234 ? -7.586 -34.959 -0.143 1.000 33.637 232 ALA A O 1
ATOM 1221 N N . ALA A 1 235 ? -9.203 -35.137 -1.714 1.000 32.232 233 ALA A N 1
ATOM 1222 C CA . ALA A 1 235 ? -10.030 -34.119 -1.077 1.000 30.800 233 ALA A CA 1
ATOM 1223 C C . ALA A 1 235 ? -10.559 -34.691 0.198 1.000 28.976 233 ALA A C 1
ATOM 1224 O O . ALA A 1 235 ? -10.605 -34.008 1.245 1.000 27.562 233 ALA A O 1
ATOM 1226 N N . LYS A 1 236 ? -10.983 -35.944 0.146 1.000 32.412 234 LYS A N 1
ATOM 1227 C CA . LYS A 1 236 ? -11.430 -36.598 1.379 1.000 34.758 234 LYS A CA 1
ATOM 1228 C C . LYS A 1 236 ? -10.320 -36.593 2.426 1.000 34.836 234 LYS A C 1
ATOM 1229 O O . LYS A 1 236 ? -10.560 -36.297 3.599 1.000 31.010 234 LYS A O 1
ATOM 1235 N N . ASP A 1 237 ? -9.094 -36.934 2.002 1.000 34.465 235 ASP A N 1
ATOM 1236 C CA . ASP A 1 237 ? -7.970 -36.906 2.936 1.000 35.238 235 ASP A CA 1
ATOM 1237 C C . ASP A 1 237 ? -7.748 -35.554 3.528 1.000 31.364 235 ASP A C 1
ATOM 1238 O O . ASP A 1 237 ? -7.512 -35.434 4.751 1.000 30.601 235 ASP A O 1
ATOM 1243 N N . ARG A 1 238 ? -7.774 -34.517 2.698 1.000 30.016 236 ARG A N 1
ATOM 1244 C CA . ARG A 1 238 ? -7.580 -33.153 3.272 1.000 30.448 236 ARG A CA 1
ATOM 1245 C C . ARG A 1 238 ? -8.606 -32.847 4.384 1.000 29.544 236 ARG A C 1
ATOM 1246 O O . ARG A 1 238 ? -8.252 -32.310 5.459 1.000 30.264 236 ARG A O 1
ATOM 1254 N N . LEU A 1 239 ? -9.853 -33.280 4.172 1.000 30.414 237 LEU A N 1
ATOM 1255 C CA . LEU A 1 239 ? -10.910 -33.112 5.179 1.000 28.746 237 LEU A CA 1
ATOM 1256 C C . LEU A 1 239 ? -10.597 -33.942 6.472 1.000 29.487 237 LEU A C 1
ATOM 1257 O O . LEU A 1 239 ? -10.558 -33.432 7.590 1.000 28.135 237 LEU A O 1
ATOM 1262 N N . THR A 1 240 ? -10.390 -35.240 6.297 1.000 31.596 238 THR A N 1
ATOM 1263 C CA . THR A 1 240 ? -10.185 -36.145 7.419 1.000 34.567 238 THR A CA 1
ATOM 1264 C C . THR A 1 240 ? -8.907 -35.769 8.212 1.000 33.457 238 THR A C 1
ATOM 1265 O O . THR A 1 240 ? -8.898 -35.867 9.434 1.000 32.304 238 THR A O 1
ATOM 1269 N N . ASP A 1 241 ? -7.845 -35.321 7.539 1.000 31.017 239 ASP A N 1
ATOM 1270 C CA . ASP A 1 241 ? -6.653 -34.882 8.270 1.000 34.370 239 ASP A CA 1
ATOM 1271 C C . ASP A 1 241 ? -6.943 -33.616 9.082 1.000 38.010 239 ASP A C 1
ATOM 1272 O O . ASP A 1 241 ? -6.448 -33.479 10.200 1.000 38.944 239 ASP A O 1
ATOM 1277 N N . ALA A 1 242 ? -7.729 -32.698 8.516 1.000 32.238 240 ALA A N 1
ATOM 1278 C CA . ALA A 1 242 ? -8.097 -31.486 9.247 1.000 35.056 240 ALA A CA 1
ATOM 1279 C C . ALA A 1 242 ? -8.977 -31.776 10.444 1.000 34.849 240 ALA A C 1
ATOM 1280 O O . ALA A 1 242 ? -8.786 -31.197 11.517 1.000 33.271 240 ALA A O 1
ATOM 1282 N N . VAL A 1 243 ? -9.930 -32.681 10.270 1.000 33.117 241 VAL A N 1
ATOM 1283 C CA . VAL A 1 243 ? -10.740 -33.073 11.380 1.000 35.071 241 VAL A CA 1
ATOM 1284 C C . VAL A 1 243 ? -9.885 -33.684 12.519 1.000 39.584 241 VAL A C 1
ATOM 1285 O O . VAL A 1 243 ? -10.032 -33.282 13.695 1.000 36.331 241 VAL A O 1
ATOM 1289 N N . ALA A 1 244 ? -8.998 -34.627 12.171 1.000 37.950 242 ALA A N 1
ATOM 1290 C CA . ALA A 1 244 ? -8.035 -35.236 13.140 1.000 42.515 242 ALA A CA 1
ATOM 1291 C C . ALA A 1 244 ? -7.274 -34.189 13.942 1.000 39.651 242 ALA A C 1
ATOM 1292 O O . ALA A 1 244 ? -6.998 -34.388 15.097 1.000 49.399 242 ALA A O 1
ATOM 1294 N N . ALA A 1 245 ? -6.970 -33.069 13.322 1.000 40.246 243 ALA A N 1
ATOM 1295 C CA . ALA A 1 245 ? -6.281 -31.977 13.978 1.000 42.363 243 ALA A CA 1
ATOM 1296 C C . ALA A 1 245 ? -7.167 -31.083 14.864 1.000 48.550 243 ALA A C 1
ATOM 1297 O O . ALA A 1 245 ? -6.630 -30.235 15.561 1.000 45.975 243 ALA A O 1
ATOM 1299 N N . LEU A 1 246 ? -8.494 -31.261 14.880 1.000 50.558 244 LEU A N 1
ATOM 1300 C CA . LEU A 1 246 ? -9.331 -30.514 15.856 1.000 49.793 244 LEU A CA 1
ATOM 1301 C C . LEU A 1 246 ? -9.318 -31.144 17.271 1.000 52.755 244 LEU A C 1
ATOM 1302 O O . LEU A 1 246 ? -9.320 -32.381 17.420 1.000 48.935 244 LEU A O 1
ATOM 1307 N N . PRO A 1 247 ? -9.441 -30.305 18.311 1.000 58.222 245 PRO A N 1
ATOM 1308 C CA . PRO A 1 247 ? -9.606 -30.780 19.723 1.000 58.337 245 PRO A CA 1
ATOM 1309 C C . PRO A 1 247 ? -10.907 -31.573 20.032 1.000 65.184 245 PRO A C 1
ATOM 1310 O O . PRO A 1 247 ? -11.951 -31.260 19.484 1.000 62.619 245 PRO A O 1
ATOM 1314 N N . LEU A 1 248 ? -10.838 -32.583 20.907 1.000 71.594 246 LEU A N 1
ATOM 1315 C CA . LEU A 1 248 ? -12.033 -33.333 21.377 1.000 79.997 246 LEU A CA 1
ATOM 1316 C C . LEU A 1 248 ? -12.964 -32.419 22.232 1.000 85.110 246 LEU A C 1
ATOM 1317 O O . LEU A 1 248 ? -12.545 -31.354 22.673 1.000 86.986 246 LEU A O 1
ATOM 1322 N N . ILE A 1 249 ? -14.224 -32.816 22.429 1.000 88.677 247 ILE A N 1
ATOM 1323 C CA . ILE A 1 249 ? -15.149 -32.135 23.362 1.000 91.679 247 ILE A CA 1
ATOM 1324 C C . ILE A 1 249 ? -15.921 -33.165 24.218 1.000 99.262 247 ILE A C 1
ATOM 1325 O O . ILE A 1 249 ? -16.256 -34.255 23.736 1.000 99.650 247 ILE A O 1
ATOM 1330 N N . THR A 1 250 ? -16.191 -32.807 25.481 1.000 103.583 248 THR A N 1
ATOM 1331 C CA . THR A 1 250 ? -17.172 -33.512 26.340 1.000 96.158 248 THR A CA 1
ATOM 1332 C C . THR A 1 250 ? -17.573 -32.631 27.515 1.000 90.967 248 THR A C 1
ATOM 1333 O O . THR A 1 250 ? -17.565 -31.408 27.407 1.000 86.995 248 THR A O 1
ATOM 1337 N N . ALA A 1 258 ? -14.075 -20.140 27.372 1.000 70.273 256 ALA A N 1
ATOM 1338 C CA . ALA A 1 258 ? -15.032 -19.712 26.351 1.000 65.438 256 ALA A CA 1
ATOM 1339 C C . ALA A 1 258 ? -14.763 -18.282 25.804 1.000 66.867 256 ALA A C 1
ATOM 1340 O O . ALA A 1 258 ? -15.078 -17.999 24.637 1.000 73.585 256 ALA A O 1
ATOM 1342 N N . ALA A 1 259 ? -14.179 -17.400 26.622 1.000 55.622 257 ALA A N 1
ATOM 1343 C CA . ALA A 1 259 ? -14.034 -15.957 26.300 1.000 50.920 257 ALA A CA 1
ATOM 1344 C C . ALA A 1 259 ? -15.364 -15.257 25.959 1.000 44.847 257 ALA A C 1
ATOM 1345 O O . ALA A 1 259 ? -15.613 -14.738 24.848 1.000 39.919 257 ALA A O 1
ATOM 1347 N N . LEU A 1 260 ? -16.213 -15.220 26.956 1.000 39.342 258 LEU A N 1
ATOM 1348 C CA . LEU A 1 260 ? -17.520 -14.617 26.828 1.000 40.070 258 LEU A CA 1
ATOM 1349 C C . LEU A 1 260 ? -17.512 -13.112 27.072 1.000 36.659 258 LEU A C 1
ATOM 1350 O O . LEU A 1 260 ? -18.375 -12.391 26.587 1.000 44.138 258 LEU A O 1
ATOM 1355 N N . ILE A 1 261 ? -16.526 -12.611 27.778 1.000 38.306 259 ILE A N 1
ATOM 1356 C CA . ILE A 1 261 ? -16.372 -11.181 27.885 1.000 42.754 259 ILE A CA 1
ATOM 1357 C C . ILE A 1 261 ? -15.006 -10.895 27.314 1.000 42.797 259 ILE A C 1
ATOM 1358 O O . ILE A 1 261 ? -14.012 -11.383 27.829 1.000 53.607 259 ILE A O 1
ATOM 1363 N N . HIS A 1 262 ? -14.979 -10.183 26.199 1.000 45.884 260 HIS A N 1
ATOM 1364 C CA . HIS A 1 262 ? -13.732 -9.766 25.542 1.000 43.164 260 HIS A CA 1
ATOM 1365 C C . HIS A 1 262 ? -14.054 -8.453 24.873 1.000 44.640 260 HIS A C 1
ATOM 1366 O O . HIS A 1 262 ? -15.246 -8.164 24.631 1.000 41.465 260 HIS A O 1
ATOM 1373 N N . GLY A 1 263 ? -13.016 -7.658 24.595 1.000 47.405 261 GLY A N 1
ATOM 1374 C CA . GLY A 1 263 ? -13.168 -6.423 23.810 1.000 54.250 261 GLY A CA 1
ATOM 1375 C C . GLY A 1 263 ? -13.095 -6.673 22.304 1.000 55.976 261 GLY A C 1
ATOM 1376 O O . GLY A 1 263 ? -13.057 -7.824 21.845 1.000 53.501 261 GLY A O 1
ATOM 1377 N N . LEU A 1 264 ? -13.037 -5.603 21.520 1.000 65.528 262 LEU A N 1
ATOM 1378 C CA . LEU A 1 264 ? -13.099 -5.734 20.065 1.000 74.074 262 LEU A CA 1
ATOM 1379 C C . LEU A 1 264 ? -12.151 -4.772 19.373 1.000 82.655 262 LEU A C 1
ATOM 1380 O O . LEU A 1 264 ? -12.379 -3.567 19.396 1.000 76.486 262 LEU A O 1
ATOM 1385 N N . SER A 1 265 ? -11.098 -5.323 18.761 1.000 100.287 263 SER A N 1
ATOM 1386 C CA . SER A 1 265 ? -10.194 -4.587 17.848 1.000 110.580 263 SER A CA 1
ATOM 1387 C C . SER A 1 265 ? -9.973 -5.400 16.561 1.000 119.513 263 SER A C 1
ATOM 1388 O O . SER A 1 265 ? -10.173 -6.621 16.567 1.000 122.259 263 SER A O 1
ATOM 1391 N N . PRO A 1 266 ? -9.537 -4.740 15.460 1.000 120.670 264 PRO A N 1
ATOM 1392 C CA . PRO A 1 266 ? -9.042 -5.530 14.315 1.000 119.954 264 PRO A CA 1
ATOM 1393 C C . PRO A 1 266 ? -7.761 -6.376 14.603 1.000 123.476 264 PRO A C 1
ATOM 1394 O O . PRO A 1 266 ? -7.406 -7.233 13.789 1.000 123.142 264 PRO A O 1
ATOM 1398 N N . ASP A 1 267 ? -7.087 -6.136 15.735 1.000 124.947 265 ASP A N 1
ATOM 1399 C CA . ASP A 1 267 ? -5.977 -6.988 16.202 1.000 120.551 265 ASP A CA 1
ATOM 1400 C C . ASP A 1 267 ? -6.424 -8.139 17.093 1.000 118.148 265 ASP A C 1
ATOM 1401 O O . ASP A 1 267 ? -5.740 -9.163 17.161 1.000 116.563 265 ASP A O 1
ATOM 1406 N N . THR A 1 268 ? -7.547 -7.954 17.792 1.000 112.002 266 THR A N 1
ATOM 1407 C CA . THR A 1 268 ? -8.149 -9.006 18.621 1.000 105.923 266 THR A CA 1
ATOM 1408 C C . THR A 1 268 ? -8.440 -10.238 17.742 1.000 101.177 266 THR A C 1
ATOM 1409 O O . THR A 1 268 ? -9.064 -10.107 16.683 1.000 103.789 266 THR A O 1
ATOM 1413 N N . VAL A 1 269 ? -7.955 -11.414 18.148 1.000 85.131 267 VAL A N 1
ATOM 1414 C CA . VAL A 1 269 ? -8.540 -12.665 17.669 1.000 73.841 267 VAL A CA 1
ATOM 1415 C C . VAL A 1 269 ? -9.386 -13.214 18.813 1.000 63.307 267 VAL A C 1
ATOM 1416 O O . VAL A 1 269 ? -8.897 -14.007 19.614 1.000 62.660 267 VAL A O 1
ATOM 1420 N N . PRO A 1 270 ? -10.659 -12.784 18.914 1.000 56.368 268 PRO A N 1
ATOM 1421 C CA . PRO A 1 270 ? -11.404 -13.146 20.128 1.000 53.561 268 PRO A CA 1
ATOM 1422 C C . PRO A 1 270 ? -11.740 -14.655 20.245 1.000 46.861 268 PRO A C 1
ATOM 1423 O O . PRO A 1 270 ? -11.703 -15.196 21.339 1.000 43.425 268 PRO A O 1
ATOM 1427 N N . HIS A 1 271 ? -11.967 -15.333 19.120 1.000 44.175 269 HIS A N 1
ATOM 1428 C CA . HIS A 1 271 ? -12.409 -16.736 19.113 1.000 40.832 269 HIS A CA 1
ATOM 1429 C C . HIS A 1 271 ? -11.535 -17.522 18.141 1.000 44.254 269 HIS A C 1
ATOM 1430 O O . HIS A 1 271 ? -11.965 -17.872 17.058 1.000 33.165 269 HIS A O 1
ATOM 1437 N N . PRO A 1 272 ? -10.280 -17.802 18.549 1.000 49.986 270 PRO A N 1
ATOM 1438 C CA . PRO A 1 272 ? -9.262 -18.319 17.636 1.000 47.837 270 PRO A CA 1
ATOM 1439 C C . PRO A 1 272 ? -9.562 -19.705 17.106 1.000 43.779 270 PRO A C 1
ATOM 1440 O O . PRO A 1 272 ? -9.307 -19.974 15.936 1.000 41.707 270 PRO A O 1
ATOM 1444 N N . GLN A 1 273 ? -10.106 -20.569 17.954 1.000 44.151 271 GLN A N 1
ATOM 1445 C CA . GLN A 1 273 ? -10.530 -21.898 17.522 1.000 48.338 271 GLN A CA 1
ATOM 1446 C C . GLN A 1 273 ? -11.613 -21.909 16.464 1.000 44.996 271 GLN A C 1
ATOM 1447 O O . GLN A 1 273 ? -11.771 -22.915 15.797 1.000 52.169 271 GLN A O 1
ATOM 1453 N N . ASP A 1 274 ? -12.353 -20.827 16.281 1.000 38.609 272 ASP A N 1
ATOM 1454 C CA . ASP A 1 274 ? -13.327 -20.811 15.176 1.000 38.560 272 ASP A CA 1
ATOM 1455 C C . ASP A 1 274 ? -12.662 -21.105 13.824 1.000 39.048 272 ASP A C 1
ATOM 1456 O O . ASP A 1 274 ? -13.279 -21.753 12.977 1.000 35.284 272 ASP A O 1
ATOM 1461 N N . ALA A 1 275 ? -11.430 -20.617 13.608 1.000 34.935 273 ALA A N 1
ATOM 1462 C CA . ALA A 1 275 ? -10.833 -20.687 12.255 1.000 38.304 273 ALA A CA 1
ATOM 1463 C C . ALA A 1 275 ? -10.628 -22.134 11.788 1.000 37.126 273 ALA A C 1
ATOM 1464 O O . ALA A 1 275 ? -11.037 -22.478 10.715 1.000 41.069 273 ALA A O 1
ATOM 1466 N N . PRO A 1 276 ? -10.046 -22.996 12.621 1.000 39.749 274 PRO A N 1
ATOM 1467 C CA . PRO A 1 276 ? -9.931 -24.386 12.134 1.000 39.456 274 PRO A CA 1
ATOM 1468 C C . PRO A 1 276 ? -11.271 -25.087 11.820 1.000 36.281 274 PRO A C 1
ATOM 1469 O O . PRO A 1 276 ? -11.345 -25.865 10.877 1.000 35.714 274 PRO A O 1
ATOM 1473 N N . TRP A 1 277 ? -12.298 -24.820 12.616 1.000 33.538 275 TRP A N 1
ATOM 1474 C CA . TRP A 1 277 ? -13.662 -25.336 12.368 1.000 34.262 275 TRP A CA 1
ATOM 1475 C C . TRP A 1 277 ? -14.289 -24.821 11.062 1.000 32.621 275 TRP A C 1
ATOM 1476 O O . TRP A 1 277 ? -14.928 -25.569 10.303 1.000 29.922 275 TRP A O 1
ATOM 1487 N N . HIS A 1 278 ? -14.069 -23.547 10.797 1.000 31.809 276 HIS A N 1
ATOM 1488 C CA . HIS A 1 278 ? -14.554 -22.961 9.555 1.000 35.161 276 HIS A CA 1
ATOM 1489 C C . HIS A 1 278 ? -13.794 -23.454 8.359 1.000 33.983 276 HIS A C 1
ATOM 1490 O O . HIS A 1 278 ? -14.379 -23.594 7.272 1.000 29.688 276 HIS A O 1
ATOM 1497 N N . GLN A 1 279 ? -12.512 -23.756 8.546 1.000 31.359 277 GLN A N 1
ATOM 1498 C CA . GLN A 1 279 ? -11.756 -24.444 7.481 1.000 32.914 277 GLN A CA 1
ATOM 1499 C C . GLN A 1 279 ? -12.273 -25.861 7.215 1.000 30.990 277 GLN A C 1
ATOM 1500 O O . GLN A 1 279 ? -12.449 -26.272 6.090 1.000 31.176 277 GLN A O 1
ATOM 1506 N N . VAL A 1 280 ? -12.528 -26.611 8.256 1.000 30.529 278 VAL A N 1
ATOM 1507 C CA . VAL A 1 280 ? -13.173 -27.883 8.083 1.000 31.090 278 VAL A CA 1
ATOM 1508 C C . VAL A 1 280 ? -14.536 -27.766 7.376 1.000 30.719 278 VAL A C 1
ATOM 1509 O O . VAL A 1 280 ? -14.844 -28.595 6.531 1.000 29.222 278 VAL A O 1
ATOM 1513 N N . ARG A 1 281 ? -15.317 -26.740 7.678 1.000 31.796 279 ARG A N 1
ATOM 1514 C CA . ARG A 1 281 ? -16.605 -26.521 6.971 1.000 29.742 279 ARG A CA 1
ATOM 1515 C C . ARG A 1 281 ? -16.332 -26.435 5.474 1.000 30.031 279 ARG A C 1
ATOM 1516 O O . ARG A 1 281 ? -16.990 -27.056 4.672 1.000 25.422 279 ARG A O 1
ATOM 1524 N N . LEU A 1 282 ? -15.346 -25.653 5.077 1.000 31.715 280 LEU A N 1
ATOM 1525 C CA . LEU A 1 282 ? -15.041 -25.564 3.635 1.000 32.690 280 LEU A CA 1
ATOM 1526 C C . LEU A 1 282 ? -14.521 -26.875 3.036 1.000 31.390 280 LEU A C 1
ATOM 1527 O O . LEU A 1 282 ? -14.879 -27.192 1.909 1.000 27.247 280 LEU A O 1
ATOM 1532 N N . LEU A 1 283 ? -13.686 -27.615 3.785 1.000 29.962 281 LEU A N 1
ATOM 1533 C CA . LEU A 1 283 ? -13.093 -28.840 3.264 1.000 30.324 281 LEU A CA 1
ATOM 1534 C C . LEU A 1 283 ? -14.231 -29.884 3.083 1.000 26.906 281 LEU A C 1
ATOM 1535 O O . LEU A 1 283 ? -14.222 -30.699 2.174 1.000 25.659 281 LEU A O 1
ATOM 1540 N N . LEU A 1 284 ? -15.189 -29.849 3.968 1.000 26.490 282 LEU A N 1
ATOM 1541 C CA . LEU A 1 284 ? -16.292 -30.807 3.896 1.000 30.801 282 LEU A CA 1
ATOM 1542 C C . LEU A 1 284 ? -17.119 -30.546 2.644 1.000 30.100 282 LEU A C 1
ATOM 1543 O O . LEU A 1 284 ? -17.493 -31.454 1.912 1.000 31.422 282 LEU A O 1
ATOM 1548 N N . ARG A 1 285 ? -17.339 -29.280 2.365 1.000 31.211 283 ARG A N 1
ATOM 1549 C CA . ARG A 1 285 ? -18.040 -28.901 1.157 1.000 34.421 283 ARG A CA 1
ATOM 1550 C C . ARG A 1 285 ? -17.308 -29.292 -0.125 1.000 32.817 283 ARG A C 1
ATOM 1551 O O . ARG A 1 285 ? -17.920 -29.821 -1.066 1.000 28.666 283 ARG A O 1
ATOM 1559 N N . LEU A 1 286 ? -15.980 -29.094 -0.133 1.000 32.333 284 LEU A N 1
ATOM 1560 C CA . LEU A 1 286 ? -15.141 -29.543 -1.237 1.000 30.202 284 LEU A CA 1
ATOM 1561 C C . LEU A 1 286 ? -15.324 -31.022 -1.479 1.000 29.277 284 LEU A C 1
ATOM 1562 O O . LEU A 1 286 ? -15.439 -31.446 -2.624 1.000 30.900 284 LEU A O 1
ATOM 1567 N N . HIS A 1 287 ? -15.346 -31.792 -0.395 1.000 30.265 285 HIS A N 1
ATOM 1568 C CA . HIS A 1 287 ? -15.516 -33.251 -0.450 1.000 35.707 285 HIS A CA 1
ATOM 1569 C C . HIS A 1 287 ? -16.925 -33.606 -0.991 1.000 32.342 285 HIS A C 1
ATOM 1570 O O . HIS A 1 287 ? -17.074 -34.450 -1.808 1.000 30.207 285 HIS A O 1
ATOM 1577 N N . ARG A 1 288 ? -17.942 -32.877 -0.591 1.000 36.143 286 ARG A N 1
ATOM 1578 C CA . ARG A 1 288 ? -19.295 -33.214 -1.040 1.000 36.164 286 ARG A CA 1
ATOM 1579 C C . ARG A 1 288 ? -19.414 -33.051 -2.526 1.000 33.056 286 ARG A C 1
ATOM 1580 O O . ARG A 1 288 ? -19.929 -33.920 -3.204 1.000 32.445 286 ARG A O 1
ATOM 1588 N N . TYR A 1 289 ? -18.829 -31.981 -3.030 1.000 31.360 287 TYR A N 1
ATOM 1589 C CA . TYR A 1 289 ? -18.951 -31.626 -4.433 1.000 31.969 287 TYR A CA 1
ATOM 1590 C C . TYR A 1 289 ? -18.077 -32.471 -5.305 1.000 31.594 287 TYR A C 1
ATOM 1591 O O . TYR A 1 289 ? -18.376 -32.630 -6.472 1.000 29.624 287 TYR A O 1
ATOM 1600 N N . ALA A 1 290 ? -16.995 -32.999 -4.734 1.000 32.581 288 ALA A N 1
ATOM 1601 C CA . ALA A 1 290 ? -16.152 -33.972 -5.421 1.000 30.582 288 ALA A CA 1
ATOM 1602 C C . ALA A 1 290 ? -16.893 -35.302 -5.599 1.000 32.197 288 ALA A C 1
ATOM 1603 O O . ALA A 1 290 ? -16.849 -35.904 -6.689 1.000 30.272 288 ALA A O 1
ATOM 1605 N N . ARG A 1 291 ? -17.522 -35.789 -4.531 1.000 34.252 289 ARG A N 1
ATOM 1606 C CA . ARG A 1 291 ? -18.424 -36.938 -4.641 1.000 38.283 289 ARG A CA 1
ATOM 1607 C C . ARG A 1 291 ? -19.452 -36.708 -5.759 1.000 37.803 289 ARG A C 1
ATOM 1608 O O . ARG A 1 291 ? -19.704 -37.612 -6.535 1.000 37.291 289 ARG A O 1
ATOM 1616 N N . GLU A 1 292 ? -20.050 -35.511 -5.832 1.000 36.901 290 GLU A N 1
ATOM 1617 C CA . GLU A 1 292 ? -20.975 -35.177 -6.945 1.000 36.507 290 GLU A CA 1
ATOM 1618 C C . GLU A 1 292 ? -20.284 -35.303 -8.323 1.000 35.627 290 GLU A C 1
ATOM 1619 O O . GLU A 1 292 ? -20.825 -35.896 -9.244 1.000 34.703 290 GLU A O 1
ATOM 1625 N N . ALA A 1 293 ? -19.104 -34.711 -8.473 1.000 32.648 291 ALA A N 1
ATOM 1626 C CA . ALA A 1 293 ? -18.408 -34.719 -9.753 1.000 34.762 291 ALA A CA 1
ATOM 1627 C C . ALA A 1 293 ? -18.103 -36.128 -10.288 1.000 36.961 291 ALA A C 1
ATOM 1628 O O . ALA A 1 293 ? -18.155 -36.408 -11.511 1.000 35.606 291 ALA A O 1
ATOM 1630 N N . VAL A 1 294 ? -17.765 -36.996 -9.337 1.000 39.128 292 VAL A N 1
ATOM 1631 C CA . VAL A 1 294 ? -17.369 -38.379 -9.550 1.000 41.675 292 VAL A CA 1
ATOM 1632 C C . VAL A 1 294 ? -18.562 -39.214 -9.954 1.000 45.374 292 VAL A C 1
ATOM 1633 O O . VAL A 1 294 ? -18.423 -40.129 -10.728 1.000 41.809 292 VAL A O 1
ATOM 1637 N N . SER A 1 295 ? -19.716 -38.892 -9.409 1.000 48.531 293 SER A N 1
ATOM 1638 C CA . SER A 1 295 ? -20.970 -39.465 -9.840 1.000 54.754 293 SER A CA 1
ATOM 1639 C C . SER A 1 295 ? -21.374 -38.928 -11.236 1.000 57.242 293 SER A C 1
ATOM 1640 O O . SER A 1 295 ? -22.018 -39.615 -12.014 1.000 59.036 293 SER A O 1
ATOM 1643 N N . GLY A 1 296 ? -20.996 -37.679 -11.521 1.000 63.789 294 GLY A N 1
ATOM 1644 C CA . GLY A 1 296 ? -21.192 -37.034 -12.825 1.000 63.796 294 GLY A CA 1
ATOM 1645 C C . GLY A 1 296 ? -22.493 -36.239 -12.968 1.000 69.906 294 GLY A C 1
ATOM 1646 O O . GLY A 1 296 ? -23.231 -36.039 -11.981 1.000 67.054 294 GLY A O 1
ATOM 1647 N N . PRO A 1 297 ? -22.785 -35.768 -14.203 1.000 68.840 295 PRO A N 1
ATOM 1648 C CA . PRO A 1 297 ? -24.093 -35.156 -14.458 1.000 66.846 295 PRO A CA 1
ATOM 1649 C C . PRO A 1 297 ? -25.223 -36.220 -14.395 1.000 68.350 295 PRO A C 1
ATOM 1650 O O . PRO A 1 297 ? -26.278 -35.984 -13.791 1.000 64.018 295 PRO A O 1
ATOM 1654 N N . VAL A 1 303 ? -27.634 -40.282 -1.000 1.000 67.271 301 VAL A N 1
ATOM 1655 C CA . VAL A 1 303 ? -27.688 -39.387 0.164 1.000 64.312 301 VAL A CA 1
ATOM 1656 C C . VAL A 1 303 ? -26.877 -39.966 1.342 1.000 57.677 301 VAL A C 1
ATOM 1657 O O . VAL A 1 303 ? -27.267 -40.981 1.916 1.000 60.223 301 VAL A O 1
ATOM 1661 N N . ASP A 1 304 ? -25.742 -39.338 1.678 1.000 48.258 302 ASP A N 1
ATOM 1662 C CA . ASP A 1 304 ? -24.973 -39.711 2.858 1.000 47.330 302 ASP A CA 1
ATOM 1663 C C . ASP A 1 304 ? -25.425 -38.796 4.007 1.000 50.630 302 ASP A C 1
ATOM 1664 O O . ASP A 1 304 ? -25.097 -37.604 4.032 1.000 46.856 302 ASP A O 1
ATOM 1669 N N . LEU A 1 305 ? -26.160 -39.371 4.955 1.000 49.042 303 LEU A N 1
ATOM 1670 C CA . LEU A 1 305 ? -26.824 -38.603 6.008 1.000 51.880 303 LEU A CA 1
ATOM 1671 C C . LEU A 1 305 ? -25.860 -38.195 7.080 1.000 44.814 303 LEU A C 1
ATOM 1672 O O . LEU A 1 305 ? -26.046 -37.174 7.699 1.000 44.237 303 LEU A O 1
ATOM 1677 N N . ARG A 1 306 ? -24.857 -39.018 7.336 1.000 43.582 304 ARG A N 1
ATOM 1678 C CA . ARG A 1 306 ? -23.811 -38.636 8.257 1.000 46.716 304 ARG A CA 1
ATOM 1679 C C . ARG A 1 306 ? -23.098 -37.371 7.797 1.000 41.532 304 ARG A C 1
ATOM 1680 O O . ARG A 1 306 ? -22.902 -36.466 8.608 1.000 37.636 304 ARG A O 1
ATOM 1688 N N . LEU A 1 307 ? -22.738 -37.284 6.514 1.000 42.395 305 LEU A N 1
ATOM 1689 C CA . LEU A 1 307 ? -22.047 -36.093 6.003 1.000 42.908 305 LEU A CA 1
ATOM 1690 C C . LEU A 1 307 ? -22.973 -34.913 5.984 1.000 44.010 305 LEU A C 1
ATOM 1691 O O . LEU A 1 307 ? -22.552 -33.797 6.227 1.000 38.200 305 LEU A O 1
ATOM 1696 N N . LEU A 1 308 ? -24.240 -35.137 5.684 1.000 43.741 306 LEU A N 1
ATOM 1697 C CA . LEU A 1 308 ? -25.177 -34.022 5.740 1.000 45.071 306 LEU A CA 1
ATOM 1698 C C . LEU A 1 308 ? -25.372 -33.545 7.158 1.000 38.477 306 LEU A C 1
ATOM 1699 O O . LEU A 1 308 ? -25.409 -32.358 7.371 1.000 35.748 306 LEU A O 1
ATOM 1704 N N . SER A 1 309 ? -25.436 -34.446 8.135 1.000 35.413 307 SER A N 1
ATOM 1705 C CA . SER A 1 309 ? -25.514 -34.008 9.503 1.000 37.042 307 SER A CA 1
ATOM 1706 C C . SER A 1 309 ? -24.248 -33.227 9.933 1.000 36.040 307 SER A C 1
ATOM 1707 O O . SER A 1 309 ? -24.336 -32.203 10.603 1.000 35.603 307 SER A O 1
ATOM 1710 N N . ALA A 1 310 ? -23.070 -33.694 9.549 1.000 34.361 308 ALA A N 1
ATOM 1711 C CA . ALA A 1 310 ? -21.825 -32.984 9.906 1.000 34.254 308 ALA A CA 1
ATOM 1712 C C . ALA A 1 310 ? -21.841 -31.605 9.324 1.000 34.682 308 ALA A C 1
ATOM 1713 O O . ALA A 1 310 ? -21.457 -30.631 9.972 1.000 33.280 308 ALA A O 1
ATOM 1715 N N . GLY A 1 311 ? -22.280 -31.531 8.080 1.000 32.272 309 GLY A N 1
ATOM 1716 C CA . GLY A 1 311 ? -22.345 -30.272 7.362 1.000 32.822 309 GLY A CA 1
ATOM 1717 C C . GLY A 1 311 ? -23.330 -29.267 7.951 1.000 33.046 309 GLY A C 1
ATOM 1718 O O . GLY A 1 311 ? -23.041 -28.093 8.013 1.000 32.119 309 GLY A O 1
ATOM 1719 N N . GLN A 1 312 ? -24.481 -29.743 8.415 1.000 37.276 310 GLN A N 1
ATOM 1720 C CA . GLN A 1 312 ? -25.455 -28.898 9.107 1.000 35.090 310 GLN A CA 1
ATOM 1721 C C . GLN A 1 312 ? -24.856 -28.342 10.383 1.000 32.491 310 GLN A C 1
ATOM 1722 O O . GLN A 1 312 ? -25.019 -27.195 10.667 1.000 35.466 310 GLN A O 1
ATOM 1728 N N . ALA A 1 313 ? -24.174 -29.176 11.147 1.000 30.919 311 ALA A N 1
ATOM 1729 C CA . ALA A 1 313 ? -23.603 -28.725 12.377 1.000 29.920 311 ALA A CA 1
ATOM 1730 C C . ALA A 1 313 ? -22.554 -27.658 12.114 1.000 33.873 311 ALA A C 1
ATOM 1731 O O . ALA A 1 313 ? -22.480 -26.700 12.854 1.000 32.335 311 ALA A O 1
ATOM 1733 N N . LEU A 1 314 ? -21.761 -27.796 11.050 1.000 31.432 312 LEU A N 1
ATOM 1734 C CA . LEU A 1 314 ? -20.785 -26.740 10.743 1.000 31.417 312 LEU A CA 1
ATOM 1735 C C . LEU A 1 314 ? -21.432 -25.442 10.235 1.000 32.143 312 LEU A C 1
ATOM 1736 O O . LEU A 1 314 ? -20.896 -24.359 10.470 1.000 27.331 312 LEU A O 1
ATOM 1741 N N . ASN A 1 315 ? -22.585 -25.511 9.574 1.000 31.776 313 ASN A N 1
ATOM 1742 C CA . ASN A 1 315 ? -23.293 -24.256 9.233 1.000 30.281 313 ASN A CA 1
ATOM 1743 C C . ASN A 1 315 ? -23.823 -23.536 10.487 1.000 28.532 313 ASN A C 1
ATOM 1744 O O . ASN A 1 315 ? -23.824 -22.318 10.552 1.000 29.653 313 ASN A O 1
ATOM 1749 N N . ARG A 1 316 ? -24.285 -24.276 11.471 1.000 30.829 314 ARG A N 1
ATOM 1750 C CA . ARG A 1 316 ? -24.770 -23.653 12.669 1.000 33.492 314 ARG A CA 1
ATOM 1751 C C . ARG A 1 316 ? -23.605 -23.035 13.398 1.000 32.960 314 ARG A C 1
ATOM 1752 O O . ARG A 1 316 ? -23.718 -21.959 13.967 1.000 31.629 314 ARG A O 1
ATOM 1760 N N . HIS A 1 317 ? -22.467 -23.721 13.371 1.000 31.937 315 HIS A N 1
ATOM 1761 C CA . HIS A 1 317 ? -21.245 -23.210 13.977 1.000 30.648 315 HIS A CA 1
ATOM 1762 C C . HIS A 1 317 ? -20.902 -21.826 13.408 1.000 29.545 315 HIS A C 1
ATOM 1763 O O . HIS A 1 317 ? -20.646 -20.878 14.112 1.000 31.175 315 HIS A O 1
ATOM 1770 N N . ARG A 1 318 ? -20.909 -21.736 12.105 1.000 30.800 316 ARG A N 1
ATOM 1771 C CA . ARG A 1 318 ? -20.560 -20.539 11.408 1.000 33.736 316 ARG A CA 1
ATOM 1772 C C . ARG A 1 318 ? -21.596 -19.450 11.659 1.000 33.866 316 ARG A C 1
ATOM 1773 O O . ARG A 1 318 ? -21.228 -18.326 11.962 1.000 32.223 316 ARG A O 1
ATOM 1781 N N . ASP A 1 319 ? -22.879 -19.796 11.548 1.000 30.846 317 ASP A N 1
ATOM 1782 C CA . ASP A 1 319 ? -23.946 -18.848 11.769 1.000 31.626 317 ASP A CA 1
ATOM 1783 C C . ASP A 1 319 ? -23.936 -18.376 13.212 1.000 32.425 317 ASP A C 1
ATOM 1784 O O . ASP A 1 319 ? -24.081 -17.184 13.459 1.000 33.858 317 ASP A O 1
ATOM 1789 N N . ALA A 1 320 ? -23.793 -19.292 14.167 1.000 29.712 318 ALA A N 1
ATOM 1790 C CA . ALA A 1 320 ? -23.776 -18.865 15.572 1.000 29.618 318 ALA A CA 1
ATOM 1791 C C . ALA A 1 320 ? -22.549 -17.975 15.854 1.000 30.612 318 ALA A C 1
ATOM 1792 O O . ALA A 1 320 ? -22.612 -16.977 16.603 1.000 28.351 318 ALA A O 1
ATOM 1794 N N . SER A 1 321 ? -21.413 -18.347 15.268 1.000 29.641 319 SER A N 1
ATOM 1795 C CA . SER A 1 321 ? -20.218 -17.549 15.393 1.000 31.200 319 SER A CA 1
ATOM 1796 C C . SER A 1 321 ? -20.439 -16.114 14.912 1.000 31.795 319 SER A C 1
ATOM 1797 O O . SER A 1 321 ? -20.113 -15.157 15.628 1.000 30.907 319 SER A O 1
ATOM 1800 N N . GLU A 1 322 ? -21.036 -15.962 13.738 1.000 30.909 320 GLU A N 1
ATOM 1801 C CA . GLU A 1 322 ? -21.204 -14.645 13.127 1.000 33.650 320 GLU A CA 1
ATOM 1802 C C . GLU A 1 322 ? -22.313 -13.872 13.880 1.000 33.315 320 GLU A C 1
ATOM 1803 O O . GLU A 1 322 ? -22.254 -12.657 14.047 1.000 32.024 320 GLU A O 1
ATOM 1809 N N . ALA A 1 323 ? -23.322 -14.581 14.339 1.000 29.092 321 ALA A N 1
ATOM 1810 C CA . ALA A 1 323 ? -24.330 -13.935 15.107 1.000 29.464 321 ALA A CA 1
ATOM 1811 C C . ALA A 1 323 ? -23.767 -13.396 16.424 1.000 27.904 321 ALA A C 1
ATOM 1812 O O . ALA A 1 323 ? -24.114 -12.284 16.835 1.000 30.813 321 ALA A O 1
ATOM 1814 N N . ALA A 1 324 ? -22.917 -14.169 17.087 1.000 26.821 322 ALA A N 1
ATOM 1815 C CA . ALA A 1 324 ? -22.352 -13.713 18.340 1.000 27.424 322 ALA A CA 1
ATOM 1816 C C . ALA A 1 324 ? -21.562 -12.425 18.102 1.000 29.493 322 ALA A C 1
ATOM 1817 O O . ALA A 1 324 ? -21.618 -11.522 18.928 1.000 29.592 322 ALA A O 1
ATOM 1819 N N . ALA A 1 325 ? -20.852 -12.348 16.970 1.000 28.807 323 ALA A N 1
ATOM 1820 C CA . ALA A 1 325 ? -20.006 -11.202 16.661 1.000 28.625 323 ALA A CA 1
ATOM 1821 C C . ALA A 1 325 ? -20.871 -9.991 16.353 1.000 29.946 323 ALA A C 1
ATOM 1822 O O . ALA A 1 325 ? -20.506 -8.886 16.704 1.000 30.223 323 ALA A O 1
ATOM 1824 N N . ALA A 1 326 ? -22.032 -10.177 15.734 1.000 28.165 324 ALA A N 1
ATOM 1825 C CA . ALA A 1 326 ? -22.917 -9.058 15.524 1.000 25.968 324 ALA A CA 1
ATOM 1826 C C . ALA A 1 326 ? -23.463 -8.536 16.859 1.000 27.675 324 ALA A C 1
ATOM 1827 O O . ALA A 1 326 ? -23.673 -7.353 17.002 1.000 31.724 324 ALA A O 1
ATOM 1829 N N . ALA A 1 327 ? -23.731 -9.407 17.827 1.000 28.021 325 ALA A N 1
ATOM 1830 C CA . ALA A 1 327 ? -24.206 -8.941 19.128 1.000 27.640 325 ALA A CA 1
ATOM 1831 C C . ALA A 1 327 ? -23.119 -8.149 19.848 1.000 28.827 325 ALA A C 1
ATOM 1832 O O . ALA A 1 327 ? -23.391 -7.093 20.413 1.000 29.622 325 ALA A O 1
ATOM 1834 N N . ALA A 1 328 ? -21.892 -8.664 19.827 1.000 25.680 326 ALA A N 1
ATOM 1835 C CA . ALA A 1 328 ? -20.782 -7.974 20.480 1.000 29.561 326 ALA A CA 1
ATOM 1836 C C . ALA A 1 328 ? -20.589 -6.585 19.858 1.000 32.107 326 ALA A C 1
ATOM 1837 O O . ALA A 1 328 ? -20.518 -5.573 20.565 1.000 34.961 326 ALA A O 1
ATOM 1839 N N . GLN A 1 329 ? -20.552 -6.539 18.536 1.000 33.104 327 GLN A N 1
ATOM 1840 C CA . GLN A 1 329 ? -20.337 -5.322 17.838 1.000 33.490 327 GLN A CA 1
ATOM 1841 C C . GLN A 1 329 ? -21.482 -4.333 18.091 1.000 31.997 327 GLN A C 1
ATOM 1842 O O . GLN A 1 329 ? -21.240 -3.172 18.296 1.000 31.118 327 GLN A O 1
ATOM 1848 N N . ALA A 1 330 ? -22.716 -4.791 18.112 1.000 26.194 328 ALA A N 1
ATOM 1849 C CA . ALA A 1 330 ? -23.806 -3.920 18.434 1.000 27.388 328 ALA A CA 1
ATOM 1850 C C . ALA A 1 330 ? -23.682 -3.299 19.847 1.000 28.486 328 ALA A C 1
ATOM 1851 O O . ALA A 1 330 ? -24.094 -2.184 20.077 1.000 29.439 328 ALA A O 1
ATOM 1853 N N . ALA A 1 331 ? -23.119 -4.032 20.775 1.000 29.213 329 ALA A N 1
ATOM 1854 C CA . ALA A 1 331 ? -22.896 -3.539 22.127 1.000 32.621 329 ALA A CA 1
ATOM 1855 C C . ALA A 1 331 ? -21.897 -2.384 22.198 1.000 35.510 329 ALA A C 1
ATOM 1856 O O . ALA A 1 331 ? -21.875 -1.673 23.193 1.000 32.605 329 ALA A O 1
ATOM 1858 N N . ARG A 1 332 ? -21.105 -2.193 21.138 1.000 34.490 330 ARG A N 1
ATOM 1859 C CA . ARG A 1 332 ? -20.220 -1.042 21.062 1.000 37.808 330 ARG A CA 1
ATOM 1860 C C . ARG A 1 332 ? -20.849 0.179 20.386 1.000 34.467 330 ARG A C 1
ATOM 1861 O O . ARG A 1 332 ? -20.198 1.174 20.236 1.000 32.644 330 ARG A O 1
ATOM 1869 N N . THR A 1 333 ? -22.096 0.099 19.947 1.000 30.622 331 THR A N 1
ATOM 1870 C CA . THR A 1 333 ? -22.764 1.228 19.341 1.000 30.440 331 THR A CA 1
ATOM 1871 C C . THR A 1 333 ? -22.828 2.377 20.371 1.000 36.773 331 THR A C 1
ATOM 1872 O O . THR A 1 333 ? -23.174 2.135 21.525 1.000 31.897 331 THR A O 1
ATOM 1876 N N . PRO A 1 334 ? -22.475 3.618 19.975 1.000 37.239 332 PRO A N 1
ATOM 1877 C CA . PRO A 1 334 ? -22.426 4.676 21.000 1.000 36.276 332 PRO A CA 1
ATOM 1878 C C . PRO A 1 334 ? -23.826 5.060 21.457 1.000 37.497 332 PRO A C 1
ATOM 1879 O O . PRO A 1 334 ? -24.797 4.857 20.720 1.000 34.500 332 PRO A O 1
ATOM 1883 N N . ARG A 1 335 ? -23.921 5.532 22.696 1.000 40.742 333 ARG A N 1
ATOM 1884 C CA . ARG A 1 335 ? -25.180 5.987 23.316 1.000 42.128 333 ARG A CA 1
ATOM 1885 C C . ARG A 1 335 ? -26.236 4.888 23.572 1.000 39.311 333 ARG A C 1
ATOM 1886 O O . ARG A 1 335 ? -27.371 5.186 23.820 1.000 37.886 333 ARG A O 1
ATOM 1894 N N . ILE A 1 336 ? -25.895 3.611 23.575 1.000 37.371 334 ILE A N 1
ATOM 1895 C CA . ILE A 1 336 ? -26.935 2.679 23.951 1.000 35.687 334 ILE A CA 1
ATOM 1896 C C . ILE A 1 336 ? -27.042 2.646 25.450 1.000 34.899 334 ILE A C 1
ATOM 1897 O O . ILE A 1 336 ? -26.070 2.891 26.155 1.000 28.612 334 ILE A O 1
ATOM 1902 N N . ALA A 1 337 ? -28.254 2.341 25.906 1.000 35.567 335 ALA A N 1
ATOM 1903 C CA . ALA A 1 337 ? -28.573 2.197 27.341 1.000 36.836 335 ALA A CA 1
ATOM 1904 C C . ALA A 1 337 ? -27.872 0.947 27.932 1.000 33.842 335 ALA A C 1
ATOM 1905 O O . ALA A 1 337 ? -27.658 -0.006 27.212 1.000 32.226 335 ALA A O 1
ATOM 1907 N N . PRO A 1 338 ? -27.515 0.963 29.235 1.000 35.678 336 PRO A N 1
ATOM 1908 C CA . PRO A 1 338 ? -26.931 -0.206 29.901 1.000 32.658 336 PRO A CA 1
ATOM 1909 C C . PRO A 1 338 ? -27.793 -1.474 29.756 1.000 32.573 336 PRO A C 1
ATOM 1910 O O . PRO A 1 338 ? -27.258 -2.544 29.551 1.000 30.334 336 PRO A O 1
ATOM 1914 N N . ALA A 1 339 ? -29.111 -1.342 29.864 1.000 26.898 337 ALA A N 1
ATOM 1915 C CA . ALA A 1 339 ? -29.984 -2.474 29.761 1.000 28.850 337 ALA A CA 1
ATOM 1916 C C . ALA A 1 339 ? -29.876 -3.125 28.370 1.000 30.254 337 ALA A C 1
ATOM 1917 O O . ALA A 1 339 ? -30.001 -4.341 28.223 1.000 29.199 337 ALA A O 1
ATOM 1919 N N . THR A 1 340 ? -29.634 -2.299 27.349 1.000 30.879 338 THR A N 1
ATOM 1920 C CA . THR A 1 340 ? -29.509 -2.801 25.990 1.000 30.606 338 THR A CA 1
ATOM 1921 C C . THR A 1 340 ? -28.190 -3.569 25.865 1.000 29.959 338 THR A C 1
ATOM 1922 O O . THR A 1 340 ? -28.161 -4.678 25.369 1.000 26.223 338 THR A O 1
ATOM 1926 N N . ALA A 1 341 ? -27.104 -2.999 26.377 1.000 29.509 339 ALA A N 1
ATOM 1927 C CA . ALA A 1 341 ? -25.820 -3.684 26.333 1.000 28.293 339 ALA A CA 1
ATOM 1928 C C . ALA A 1 341 ? -25.855 -4.982 27.143 1.000 29.491 339 ALA A C 1
ATOM 1929 O O . ALA A 1 341 ? -25.199 -5.973 26.821 1.000 32.554 339 ALA A O 1
ATOM 1931 N N . TYR A 1 342 ? -26.623 -4.977 28.210 1.000 27.976 340 TYR A N 1
ATOM 1932 C CA . TYR A 1 342 ? -26.705 -6.150 29.073 1.000 26.805 340 TYR A CA 1
ATOM 1933 C C . TYR A 1 342 ? -27.376 -7.247 28.327 1.000 25.266 340 TYR A C 1
ATOM 1934 O O . TYR A 1 342 ? -26.906 -8.358 28.341 1.000 26.120 340 TYR A O 1
ATOM 1943 N N . ALA A 1 343 ? -28.455 -6.938 27.612 1.000 26.054 341 ALA A N 1
ATOM 1944 C CA . ALA A 1 343 ? -29.103 -7.939 26.818 1.000 29.153 341 ALA A CA 1
ATOM 1945 C C . ALA A 1 343 ? -28.183 -8.515 25.744 1.000 31.003 341 ALA A C 1
ATOM 1946 O O . ALA A 1 343 ? -28.220 -9.704 25.459 1.000 31.698 341 ALA A O 1
ATOM 1948 N N . LEU A 1 344 ? -27.405 -7.647 25.116 1.000 29.512 342 LEU A N 1
ATOM 1949 C CA . LEU A 1 344 ? -26.520 -8.052 24.073 1.000 28.969 342 LEU A CA 1
ATOM 1950 C C . LEU A 1 344 ? -25.417 -8.932 24.606 1.000 28.089 342 LEU A C 1
ATOM 1951 O O . LEU A 1 344 ? -24.985 -9.828 23.909 1.000 28.659 342 LEU A O 1
ATOM 1956 N N . GLY A 1 345 ? -24.948 -8.671 25.823 1.000 28.224 343 GLY A N 1
ATOM 1957 C CA . GLY A 1 345 ? -24.007 -9.595 26.502 1.000 30.076 343 GLY A CA 1
ATOM 1958 C C . GLY A 1 345 ? -24.514 -11.035 26.638 1.000 30.910 343 GLY A C 1
ATOM 1959 O O . GLY A 1 345 ? -23.772 -11.994 26.406 1.000 25.560 343 GLY A O 1
ATOM 1960 N N . VAL A 1 346 ? -25.791 -11.166 27.003 1.000 27.414 344 VAL A N 1
ATOM 1961 C CA . VAL A 1 346 ? -26.433 -12.445 27.159 1.000 29.302 344 VAL A CA 1
ATOM 1962 C C . VAL A 1 346 ? -26.531 -13.148 25.812 1.000 28.932 344 VAL A C 1
ATOM 1963 O O . VAL A 1 346 ? -26.252 -14.343 25.670 1.000 29.802 344 VAL A O 1
ATOM 1967 N N . LEU A 1 347 ? -26.945 -12.377 24.818 1.000 29.633 345 LEU A N 1
ATOM 1968 C CA . LEU A 1 347 ? -27.112 -12.878 23.460 1.000 31.492 345 LEU A CA 1
ATOM 1969 C C . LEU A 1 347 ? -25.806 -13.342 22.803 1.000 29.016 345 LEU A C 1
ATOM 1970 O O . LEU A 1 347 ? -25.772 -14.340 22.125 1.000 29.718 345 LEU A O 1
ATOM 1975 N N . HIS A 1 348 ? -24.733 -12.600 22.994 1.000 30.476 346 HIS A N 1
ATOM 1976 C CA . HIS A 1 348 ? -23.417 -13.060 22.572 1.000 27.829 346 HIS A CA 1
ATOM 1977 C C . HIS A 1 348 ? -23.045 -14.365 23.235 1.000 27.981 346 HIS A C 1
ATOM 1978 O O . HIS A 1 348 ? -22.545 -15.267 22.570 1.000 28.808 346 HIS A O 1
ATOM 1985 N N . ALA A 1 349 ? -23.310 -14.485 24.533 1.000 26.845 347 ALA A N 1
ATOM 1986 C CA . ALA A 1 349 ? -22.978 -15.680 25.271 1.000 27.962 347 ALA A CA 1
ATOM 1987 C C . ALA A 1 349 ? -23.797 -16.876 24.784 1.000 30.739 347 ALA A C 1
ATOM 1988 O O . ALA A 1 349 ? -23.257 -17.975 24.518 1.000 28.253 347 ALA A O 1
ATOM 1990 N N . ASP A 1 350 ? -25.099 -16.655 24.648 1.000 27.210 348 ASP A N 1
ATOM 1991 C CA . ASP A 1 350 ? -25.971 -17.633 24.050 1.000 29.722 348 ASP A CA 1
ATOM 1992 C C . ASP A 1 350 ? -25.448 -18.188 22.717 1.000 31.244 348 ASP A C 1
ATOM 1993 O O . ASP A 1 350 ? -25.408 -19.413 22.499 1.000 31.321 348 ASP A O 1
ATOM 1998 N N . GLN A 1 351 ? -25.046 -17.297 21.819 1.000 28.647 349 GLN A N 1
ATOM 1999 C CA . GLN A 1 351 ? -24.620 -17.739 20.496 1.000 28.969 349 GLN A CA 1
ATOM 2000 C C . GLN A 1 351 ? -23.250 -18.425 20.589 1.000 30.959 349 GLN A C 1
ATOM 2001 O O . GLN A 1 351 ? -22.980 -19.352 19.843 1.000 28.569 349 GLN A O 1
ATOM 2007 N N . ARG A 1 352 ? -22.413 -18.026 21.538 1.000 29.225 350 ARG A N 1
ATOM 2008 C CA . ARG A 1 352 ? -21.167 -18.759 21.748 1.000 31.793 350 ARG A CA 1
ATOM 2009 C C . ARG A 1 352 ? -21.441 -20.148 22.319 1.000 34.939 350 ARG A C 1
ATOM 2010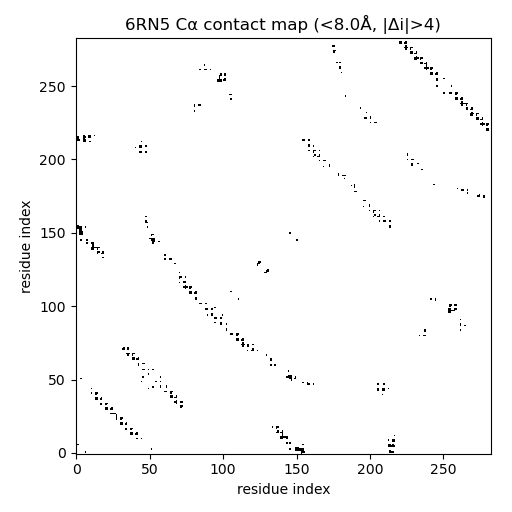 O O . ARG A 1 352 ? -20.731 -21.113 21.991 1.000 30.937 350 ARG A O 1
ATOM 2018 N N . HIS A 1 353 ? -22.503 -20.275 23.126 1.000 37.806 351 HIS A N 1
ATOM 2019 C CA . HIS A 1 353 ? -22.932 -21.606 23.590 1.000 36.907 351 HIS A CA 1
ATOM 2020 C C . HIS A 1 353 ? -23.417 -22.463 22.440 1.000 32.358 351 HIS A C 1
ATOM 2021 O O . HIS A 1 353 ? -23.155 -23.649 22.443 1.000 30.955 351 HIS A O 1
ATOM 2028 N N . GLU A 1 354 ? -24.092 -21.865 21.465 1.000 31.619 352 GLU A N 1
ATOM 2029 C CA . GLU A 1 354 ? -24.489 -22.587 20.248 1.000 32.386 352 GLU A CA 1
ATOM 2030 C C . GLU A 1 354 ? -23.250 -22.979 19.429 1.000 31.234 352 GLU A C 1
ATOM 2031 O O . GLU A 1 354 ? -23.240 -24.010 18.802 1.000 32.798 352 GLU A O 1
ATOM 2037 N N . VAL A 1 355 ? -22.189 -22.180 19.427 1.000 29.953 353 VAL A N 1
ATOM 2038 C CA . VAL A 1 355 ? -20.964 -22.577 18.679 1.000 29.904 353 VAL A CA 1
ATOM 2039 C C . VAL A 1 355 ? -20.428 -23.885 19.266 1.000 29.961 353 VAL A C 1
ATOM 2040 O O . VAL A 1 355 ? -20.221 -24.856 18.546 1.000 31.396 353 VAL A O 1
ATOM 2044 N N . GLU A 1 356 ? -20.256 -23.918 20.577 1.000 33.091 354 GLU A N 1
ATOM 2045 C CA . GLU A 1 356 ? -19.856 -25.124 21.286 1.000 37.070 354 GLU A CA 1
ATOM 2046 C C . GLU A 1 356 ? -20.800 -26.305 21.063 1.000 35.429 354 GLU A C 1
ATOM 2047 O O . GLU A 1 356 ? -20.353 -27.391 20.750 1.000 33.600 354 GLU A O 1
ATOM 2053 N N . ALA A 1 357 ? -22.093 -26.105 21.178 1.000 31.404 355 ALA A N 1
ATOM 2054 C CA . ALA A 1 357 ? -22.992 -27.209 20.855 1.000 32.614 355 ALA A CA 1
ATOM 2055 C C . ALA A 1 357 ? -22.801 -27.669 19.418 1.000 32.500 355 ALA A C 1
ATOM 2056 O O . ALA A 1 357 ? -22.834 -28.870 19.120 1.000 32.442 355 ALA A O 1
ATOM 2058 N N . ALA A 1 358 ? -22.599 -26.741 18.499 1.000 31.700 356 ALA A N 1
ATOM 2059 C CA . ALA A 1 358 ? -22.449 -27.187 17.154 1.000 33.215 356 ALA A CA 1
ATOM 2060 C C . ALA A 1 358 ? -21.167 -28.045 17.004 1.000 34.293 356 ALA A C 1
ATOM 2061 O O . ALA A 1 358 ? -21.137 -29.001 16.197 1.000 30.053 356 ALA A O 1
ATOM 2063 N N . ARG A 1 359 ? -20.128 -27.717 17.774 1.000 33.072 357 ARG A N 1
ATOM 2064 C CA . ARG A 1 359 ? -18.881 -28.458 17.657 1.000 34.091 357 ARG A CA 1
ATOM 2065 C C . ARG A 1 359 ? -19.090 -29.876 18.194 1.000 34.602 357 ARG A C 1
ATOM 2066 O O . ARG A 1 359 ? -18.541 -30.847 17.666 1.000 30.465 357 ARG A O 1
ATOM 2074 N N . PHE A 1 360 ? -19.833 -29.978 19.292 1.000 33.827 358 PHE A N 1
ATOM 2075 C CA . PHE A 1 360 ? -20.205 -31.280 19.816 1.000 37.915 358 PHE A CA 1
ATOM 2076 C C . PHE A 1 360 ? -21.089 -32.086 18.821 1.000 37.464 358 PHE A C 1
ATOM 2077 O O . PHE A 1 360 ? -20.845 -33.274 18.577 1.000 34.277 358 PHE A O 1
ATOM 2085 N N . ALA A 1 361 ? -22.099 -31.445 18.247 1.000 34.376 359 ALA A N 1
ATOM 2086 C CA . ALA A 1 361 ? -22.930 -32.107 17.261 1.000 34.759 359 ALA A CA 1
ATOM 2087 C C . ALA A 1 361 ? -22.085 -32.625 16.074 1.000 36.844 359 ALA A C 1
ATOM 2088 O O . ALA A 1 361 ? -22.250 -33.771 15.626 1.000 33.092 359 ALA A O 1
ATOM 2090 N N . PHE A 1 362 ? -21.158 -31.809 15.588 1.000 34.947 360 PHE A N 1
ATOM 2091 C CA . PHE A 1 362 ? -20.328 -32.237 14.480 1.000 38.462 360 PHE A CA 1
ATOM 2092 C C . PHE A 1 362 ? -19.564 -33.485 14.896 1.000 40.219 360 PHE A C 1
ATOM 2093 O O . PHE A 1 362 ? -19.543 -34.485 14.181 1.000 39.481 360 PHE A O 1
ATOM 2101 N N . GLN A 1 363 ? -18.913 -33.395 16.045 1.000 41.840 361 GLN A N 1
ATOM 2102 C CA . GLN A 1 363 ? -18.144 -34.517 16.588 1.000 43.923 361 GLN A CA 1
ATOM 2103 C C . GLN A 1 363 ? -18.931 -35.831 16.703 1.000 39.644 361 GLN A C 1
ATOM 2104 O O . GLN A 1 363 ? -18.444 -36.869 16.308 1.000 39.392 361 GLN A O 1
ATOM 2110 N N . GLN A 1 364 ? -20.151 -35.779 17.208 1.000 39.820 362 GLN A N 1
ATOM 2111 C CA . GLN A 1 364 ? -20.982 -36.974 17.316 1.000 41.083 362 GLN A CA 1
ATOM 2112 C C . GLN A 1 364 ? -21.347 -37.521 15.958 1.000 40.591 362 GLN A C 1
ATOM 2113 O O . GLN A 1 364 ? -21.359 -38.737 15.759 1.000 46.102 362 GLN A O 1
ATOM 2119 N N . ALA A 1 365 ? -21.684 -36.628 15.038 1.000 36.534 363 ALA A N 1
ATOM 2120 C CA . ALA A 1 365 ? -22.004 -37.025 13.690 1.000 35.871 363 ALA A CA 1
ATOM 2121 C C . ALA A 1 365 ? -20.783 -37.610 12.974 1.000 40.862 363 ALA A C 1
ATOM 2122 O O . ALA A 1 365 ? -20.894 -38.594 12.222 1.000 40.367 363 ALA A O 1
ATOM 2124 N N . TRP A 1 366 ? -19.619 -36.994 13.174 1.000 41.371 364 TRP A N 1
ATOM 2125 C CA . TRP A 1 366 ? -18.423 -37.425 12.440 1.000 40.003 364 TRP A CA 1
ATOM 2126 C C . TRP A 1 366 ? -17.944 -38.761 12.987 1.000 44.905 364 TRP A C 1
ATOM 2127 O O . TRP A 1 366 ? -17.610 -39.642 12.200 1.000 43.441 364 TRP A O 1
ATOM 2138 N N . GLN A 1 367 ? -17.940 -38.915 14.318 1.000 47.501 365 GLN A N 1
ATOM 2139 C CA . GLN A 1 367 ? -17.592 -40.201 14.953 1.000 56.336 365 GLN A CA 1
ATOM 2140 C C . GLN A 1 367 ? -18.754 -41.192 15.012 1.000 63.834 365 GLN A C 1
ATOM 2141 O O . GLN A 1 367 ? -18.596 -42.287 15.551 1.000 69.911 365 GLN A O 1
ATOM 2147 N N . LYS A 1 368 ? -19.918 -40.806 14.500 1.000 67.290 366 LYS A N 1
ATOM 2148 C CA . LYS A 1 368 ? -21.069 -41.686 14.452 1.000 70.885 366 LYS A CA 1
ATOM 2149 C C . LYS A 1 368 ? -21.490 -42.054 15.878 1.000 71.338 366 LYS A C 1
ATOM 2150 O O . LYS A 1 368 ? -22.008 -43.145 16.125 1.000 64.815 366 LYS A O 1
#

Foldseek 3Di:
DDFLVLLLQQLLVLLVQLVVLLVVVVVDLVSLVSNLVSLLLNLLSCVLVVVFFDVVVNVVQNVLSVVLNVLSCQLVLLVVLLVVLLVVLVVVVCPDPQSVVLNVLSCVVSVVSNVVSVVSNVVVCVDPSNVVSNVVSVVSNPDTGTDPCGRPDQLVVSLVVLVVVLVVLVVPDDDDVAQLDDADDPVDPRGVSLVSLLVSLVSLVSNVSSVVSRVGPDDVLSVQLNVLSVLLVSLVVSLVSLNVSLPDPPDDPSNNVSSSVSSVVSRVSNVVSVVSNVVSVVD

Radius of gyration: 21.25 Å; Cα contacts (8 Å, |Δi|>4): 337; chains: 1; bounding box: 36×52×54 Å

Secondary structure (DSSP, 8-state):
--BHHHHHHHHHHHHHHHHHHHHHH---HHHHHHHHHHHHHHHHHHHHTGGGB-HHHHHHHHHHHHHHHHHHHHHHHHHHHHHHHHHHHHHHH---HHHHHHHHHHHHHHHHHHHHHHHHHHHHHTSHHHHHHHHHHHHHTT---B-TTGGGSBSHHHHHHHHHHHHHHHHTSPP-----S----SS--S-TTHHHHHHHHHHHHHHHHHHHHHH----HHHHHHHHHHHHHHHHHHHHHHHHHHHTSTT--HHHHHHHHHHHHHHHHHHHHHHHHHHHHH--

Organism: NCBI:txid1079985